Protein AF-A0A0D2M7Z6-F1 (afdb_monomer)

Sequence (216 aa):
MLEPESWMAAKGEGVLEIKCPYKASPGKLGRLKLNEYYMHQVQTLMQIHDREWCNLFYWSEEQGSCMAHIKRDRGYWALLHQVMADFWWRHVVPARLALIYGGASEEEVRRRYCPDNIHPYAAQVRALSRRMLEDAPKRYFSPEQTRGEEAWAGIEQRKRDALAALQGNAGNAAGAGSAAGVDAGAPGVPEVEVSEDVLDLADQLAGVAVAELPPQ

Solvent-accessible surface area (backbone atoms only — not comparable to full-atom values): 13279 Å² total; per-residue (Å²): 136,79,64,93,74,51,68,88,57,53,94,74,76,62,46,81,47,82,44,55,63,54,87,77,48,79,85,72,84,63,78,81,71,90,63,42,81,52,39,62,60,53,48,48,50,25,61,75,70,73,25,64,29,30,38,45,34,38,44,38,80,88,51,9,33,37,36,35,46,39,68,60,50,68,68,60,45,53,53,52,49,50,54,51,47,50,48,39,65,63,21,51,52,52,34,51,47,33,55,77,73,57,76,48,52,71,70,58,40,46,74,73,25,59,75,72,98,67,58,91,59,49,65,57,53,52,50,51,25,40,50,54,56,68,73,29,58,70,52,76,39,49,29,63,69,71,64,36,68,68,51,50,51,54,52,54,49,51,52,51,53,53,53,49,50,53,51,52,52,51,55,55,58,72,71,68,79,81,91,81,92,79,92,78,90,77,85,81,77,81,84,77,82,78,69,82,69,80,70,54,67,70,61,67,70,76,67,79,76,91,74,88,78,82,91,131

Organism: NCBI:txid145388

Nearest PDB structures (foldseek):
  8i9t-assembly1_Cg  TM=5.091E-01  e=5.185E-01  Thermochaetoides thermophila DSM 1495
  7ozs-assembly1_C  TM=5.799E-01  e=1.651E+00  Thermochaetoides thermophila DSM 1495
  8i9r-ass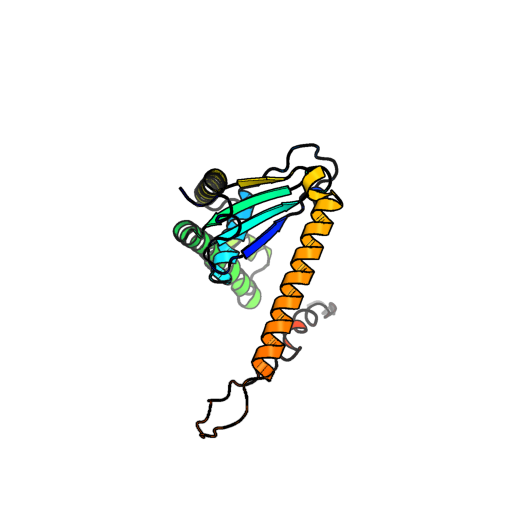embly1_Cy  TM=5.090E-01  e=8.677E-01  Thermochaetoides thermophila DSM 1495
  8v84-assembly1_A  TM=5.110E-01  e=1.052E+00  Saccharomyces cerevisiae BY4741
  8pvk-assembly1_Cf  TM=5.103E-01  e=4.932E+00  Thermochaetoides thermophila DSM 1495

Mean predicted aligned error: 14.96 Å

Foldseek 3Di:
DDPPVCQVDPPDDEAEAEAECCVVPPPPPDADDDDLVCVLVRLVVCVVVVHQWYWHKYADLQRGIKIWIFGHDVVLVVLSVVVVCCLCVQAPPVLVCCVPPVVDDPVVSCVRRPDDPDDPCNVVNSVVSVVRRVPTDMDGDGSCCRPPPVNVVVVVVVVVVVVVVVVVVVVVVVVPDDDDDDDDDDDDDDPDDPPPPPPCVVVVVVDDDDDDDDDD

Structure (mmCIF, N/CA/C/O backbone):
data_AF-A0A0D2M7Z6-F1
#
_entry.id   AF-A0A0D2M7Z6-F1
#
loop_
_atom_site.group_PDB
_atom_site.id
_atom_site.type_symbol
_atom_site.label_atom_id
_atom_site.label_alt_id
_atom_site.label_comp_id
_atom_site.label_asym_id
_atom_site.label_entity_id
_atom_site.label_seq_id
_atom_site.pdbx_PDB_ins_code
_atom_site.Cartn_x
_atom_site.Cartn_y
_atom_site.Cartn_z
_atom_site.occupancy
_atom_site.B_iso_or_equiv
_atom_site.auth_seq_id
_atom_site.auth_comp_id
_atom_site.auth_asym_id
_atom_site.auth_atom_id
_atom_site.pdbx_PDB_model_num
ATOM 1 N N . MET A 1 1 ? -23.407 -9.423 15.917 1.00 32.44 1 MET A N 1
ATOM 2 C CA . MET A 1 1 ? -22.741 -8.345 16.677 1.00 32.44 1 MET A CA 1
ATOM 3 C C . MET A 1 1 ? -21.356 -8.848 17.029 1.00 32.44 1 MET A C 1
ATOM 5 O O . MET A 1 1 ? -21.270 -9.925 17.596 1.00 32.44 1 MET A O 1
ATOM 9 N N . LEU A 1 2 ? -20.301 -8.166 16.581 1.00 38.16 2 LEU A N 1
ATOM 10 C CA . LEU A 1 2 ? -18.926 -8.463 16.995 1.00 38.16 2 LEU A CA 1
ATOM 11 C C . LEU A 1 2 ? -18.639 -7.639 18.253 1.00 38.16 2 LEU A C 1
ATOM 13 O O . LEU A 1 2 ? -19.014 -6.468 18.296 1.00 38.16 2 LEU A O 1
ATOM 17 N N . GLU A 1 3 ? -18.021 -8.260 19.255 1.00 47.16 3 GLU A N 1
ATOM 18 C CA . GLU A 1 3 ? -17.676 -7.616 20.525 1.00 47.16 3 GLU A CA 1
ATOM 19 C C . GLU A 1 3 ? -16.841 -6.334 20.299 1.00 47.16 3 GLU A C 1
ATOM 21 O O . GLU A 1 3 ? -15.916 -6.355 19.476 1.00 47.16 3 GLU A O 1
ATOM 26 N N . PRO A 1 4 ? -17.117 -5.222 21.013 1.00 51.25 4 PRO A N 1
ATOM 27 C CA . PRO A 1 4 ? -16.497 -3.910 20.776 1.00 51.25 4 PRO A CA 1
ATOM 28 C C . PRO A 1 4 ? -14.964 -3.872 20.869 1.00 51.25 4 PRO A C 1
ATOM 30 O O . PRO A 1 4 ? -14.340 -2.947 20.345 1.00 51.25 4 PRO A O 1
ATOM 33 N N . GLU A 1 5 ? -14.348 -4.867 21.507 1.00 48.66 5 GLU A N 1
ATOM 34 C CA . GLU A 1 5 ? -12.898 -4.953 21.720 1.00 48.66 5 GLU A CA 1
ATOM 35 C C . GLU A 1 5 ? -12.178 -5.871 20.714 1.00 48.66 5 GLU A C 1
ATOM 37 O O . GLU A 1 5 ? -10.958 -5.811 20.573 1.00 48.66 5 GLU A O 1
ATOM 42 N N . SER A 1 6 ? -12.923 -6.663 19.935 1.00 53.56 6 SER A N 1
ATOM 43 C CA . SER A 1 6 ? -12.390 -7.704 19.039 1.00 53.56 6 SER A CA 1
ATOM 44 C C . SER A 1 6 ? -11.743 -7.183 17.744 1.00 53.56 6 SER A C 1
ATOM 46 O O . SER A 1 6 ? -11.155 -7.974 17.005 1.00 53.56 6 SER A O 1
ATOM 48 N N . TRP A 1 7 ? -11.876 -5.900 17.403 1.00 57.78 7 TRP A N 1
ATOM 49 C CA . TRP A 1 7 ? -11.485 -5.397 16.076 1.00 57.78 7 TRP A CA 1
ATOM 50 C C . TRP A 1 7 ? -10.114 -4.702 16.042 1.00 57.78 7 TRP A C 1
ATOM 52 O O . TRP A 1 7 ? -9.581 -4.495 14.955 1.00 57.78 7 TRP A O 1
ATOM 62 N N . MET A 1 8 ? -9.518 -4.364 17.197 1.00 59.16 8 MET A N 1
ATOM 63 C CA . MET A 1 8 ? -8.175 -3.752 17.244 1.00 59.16 8 MET A CA 1
ATOM 64 C C . MET A 1 8 ? -7.056 -4.770 16.991 1.00 59.16 8 MET A C 1
ATOM 66 O O . MET A 1 8 ? -5.966 -4.395 16.574 1.00 59.16 8 MET A O 1
ATOM 70 N 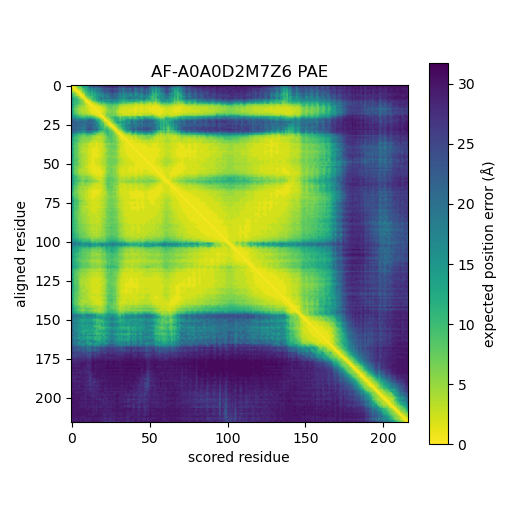N . ALA A 1 9 ? -7.339 -6.053 17.179 1.00 61.38 9 ALA A N 1
ATOM 71 C CA . ALA A 1 9 ? -6.528 -7.164 16.720 1.00 61.38 9 ALA A CA 1
ATOM 72 C C . ALA A 1 9 ? -7.506 -8.291 16.396 1.00 61.38 9 ALA A C 1
ATOM 74 O O . ALA A 1 9 ? -8.032 -8.944 17.298 1.00 61.38 9 ALA A O 1
ATOM 75 N N . ALA A 1 10 ? -7.812 -8.479 15.110 1.00 63.91 10 ALA A N 1
ATOM 76 C CA . ALA A 1 10 ? -8.493 -9.700 14.704 1.00 63.91 10 ALA A CA 1
ATOM 77 C C . ALA A 1 10 ? -7.668 -10.898 15.206 1.00 63.91 10 ALA A C 1
ATOM 79 O O . ALA A 1 10 ? -6.449 -10.803 15.339 1.00 63.91 10 ALA A O 1
ATOM 80 N N . LYS A 1 11 ? -8.327 -12.017 15.519 1.00 71.94 11 LYS A N 1
ATOM 81 C CA . LYS A 1 11 ? -7.647 -13.202 16.056 1.00 71.94 11 LYS A CA 1
ATOM 82 C C . LYS A 1 11 ? -6.451 -13.582 15.165 1.00 71.94 11 LYS A C 1
ATOM 84 O O . LYS A 1 11 ? -6.623 -13.748 13.960 1.00 71.94 11 LYS A O 1
ATOM 89 N N . GLY A 1 12 ? -5.278 -13.753 15.773 1.00 79.38 12 GLY A N 1
ATOM 90 C CA . GLY A 1 12 ? -4.031 -14.094 15.082 1.00 79.38 12 GLY A CA 1
ATOM 91 C C . GLY A 1 12 ? -3.048 -12.926 14.984 1.00 79.38 12 GLY A C 1
ATOM 92 O O . GLY A 1 12 ? -3.278 -11.848 15.525 1.00 79.38 12 GLY A O 1
ATOM 93 N N . GLU A 1 13 ? -1.928 -13.167 14.309 1.00 88.94 13 GLU A N 1
ATOM 94 C CA . GLU A 1 13 ? -0.889 -12.163 14.078 1.00 88.94 13 GLU A CA 1
ATOM 95 C C . GLU A 1 13 ? -1.265 -11.252 12.901 1.00 88.94 13 GLU A C 1
ATOM 97 O O . GLU A 1 13 ? -1.833 -11.700 11.901 1.00 88.94 13 GLU A O 1
ATOM 102 N N . GLY A 1 14 ? -0.924 -9.970 13.007 1.00 92.19 14 GLY A N 1
ATOM 103 C CA . GLY A 1 14 ? -1.134 -8.974 11.959 1.00 92.19 14 GLY A CA 1
ATOM 104 C C . GLY A 1 14 ? 0.059 -8.041 11.820 1.00 92.19 14 GLY A C 1
ATOM 105 O O . GLY A 1 14 ? 1.059 -8.181 12.523 1.00 92.19 14 GLY A O 1
ATOM 106 N N . VAL A 1 15 ? -0.050 -7.080 10.906 1.00 95.44 15 VAL A N 1
ATOM 107 C CA . VAL A 1 15 ? 0.960 -6.028 10.712 1.00 95.44 15 VAL A CA 1
ATOM 108 C C . VAL A 1 15 ? 0.507 -4.735 11.390 1.00 95.44 15 VAL A C 1
ATOM 110 O O . VAL A 1 15 ? -0.676 -4.395 11.378 1.00 95.44 15 VAL A O 1
ATOM 113 N N . LEU A 1 16 ? 1.442 -3.986 11.969 1.00 94.94 16 LEU A N 1
ATOM 114 C CA . LEU A 1 16 ? 1.213 -2.618 12.427 1.00 94.94 16 LEU A CA 1
ATOM 115 C C . LEU A 1 16 ? 2.071 -1.668 11.590 1.00 94.94 16 LEU A C 1
ATOM 117 O O . LEU A 1 16 ? 3.294 -1.719 11.659 1.00 94.94 16 LEU A O 1
ATOM 121 N N . GLU A 1 17 ? 1.427 -0.788 10.827 1.00 95.50 17 GLU A N 1
ATOM 122 C CA . GLU A 1 17 ? 2.091 0.242 10.025 1.00 95.50 17 GLU A CA 1
ATOM 123 C C . GLU A 1 17 ? 1.838 1.614 10.655 1.00 95.50 17 GLU A C 1
ATOM 125 O O . GLU A 1 17 ? 0.701 2.089 10.678 1.00 95.50 17 GLU A O 1
ATOM 130 N N . ILE A 1 18 ? 2.891 2.264 11.157 1.00 92.75 18 ILE A N 1
ATOM 131 C CA . ILE A 1 18 ? 2.788 3.542 11.874 1.00 92.75 18 ILE A CA 1
ATOM 132 C C . ILE A 1 18 ? 3.225 4.699 10.975 1.00 92.75 18 ILE A C 1
ATOM 134 O O . ILE A 1 18 ? 4.340 4.721 10.459 1.00 92.75 18 ILE A O 1
ATOM 138 N N . LYS A 1 19 ? 2.377 5.722 10.858 1.00 89.94 19 LYS A N 1
ATOM 139 C CA . LYS A 1 19 ? 2.673 6.990 10.187 1.00 89.94 19 LYS A CA 1
ATOM 140 C C . LYS A 1 19 ? 2.639 8.151 11.178 1.00 89.94 19 LYS A C 1
ATOM 142 O O . LYS A 1 19 ? 1.700 8.307 11.951 1.00 89.94 19 LYS A O 1
ATOM 147 N N . CYS A 1 20 ? 3.649 9.015 11.106 1.00 85.56 20 CYS A N 1
ATOM 148 C CA . CYS A 1 20 ? 3.709 10.269 11.858 1.00 85.56 20 CYS A CA 1
ATOM 149 C C . CYS A 1 20 ? 3.783 11.443 10.866 1.00 85.56 20 CYS A C 1
ATOM 151 O O . CYS A 1 20 ? 4.879 11.871 10.496 1.00 85.56 20 CYS A O 1
ATOM 153 N N . PRO A 1 21 ? 2.636 11.938 10.362 1.00 69.50 21 PRO A N 1
ATOM 154 C CA . PRO A 1 21 ? 2.617 12.910 9.268 1.00 69.50 21 PRO A CA 1
ATOM 155 C C . PRO A 1 21 ? 3.198 14.278 9.651 1.00 69.50 21 PRO A C 1
ATOM 157 O O . PRO A 1 21 ? 3.623 15.016 8.766 1.00 69.50 21 PRO A O 1
ATOM 160 N N . TYR A 1 22 ? 3.280 14.613 10.944 1.00 62.28 22 TYR A N 1
ATOM 161 C CA . TYR A 1 22 ? 3.828 15.897 11.394 1.00 62.28 22 TYR A CA 1
ATOM 162 C C . TYR A 1 22 ? 5.319 16.061 11.057 1.00 62.28 22 TYR A C 1
ATOM 164 O O . TYR A 1 22 ? 5.737 17.148 10.666 1.00 62.28 22 TYR A O 1
ATOM 172 N N . LYS A 1 23 ? 6.105 14.970 11.070 1.00 56.28 23 LYS A N 1
ATOM 173 C CA . LYS A 1 23 ? 7.505 14.994 10.599 1.00 56.28 23 LYS A CA 1
ATOM 174 C C . LYS A 1 23 ? 7.632 15.362 9.112 1.00 56.28 23 LYS A C 1
ATOM 176 O O . LYS A 1 23 ? 8.696 15.796 8.692 1.00 56.28 23 LYS A O 1
ATOM 181 N N . ALA A 1 24 ? 6.568 15.195 8.323 1.00 47.12 24 ALA A N 1
ATOM 182 C CA . ALA A 1 24 ? 6.566 15.445 6.882 1.00 47.12 24 ALA A CA 1
ATOM 183 C C . ALA A 1 24 ? 5.927 16.791 6.476 1.00 47.12 24 ALA A C 1
ATOM 185 O O . ALA A 1 24 ? 6.016 17.171 5.310 1.00 47.12 24 ALA A O 1
ATOM 186 N N . SER A 1 25 ? 5.246 17.513 7.378 1.00 50.97 25 SER A N 1
ATOM 187 C CA . SER A 1 25 ? 4.631 18.825 7.090 1.00 50.97 25 SER A CA 1
ATOM 188 C C . SER A 1 25 ? 4.304 19.597 8.382 1.00 50.97 25 SER A C 1
ATOM 190 O O . SER A 1 25 ? 3.156 19.551 8.840 1.00 50.97 25 SER A O 1
ATOM 192 N N . PRO A 1 26 ? 5.276 20.323 8.965 1.00 51.84 26 PRO A N 1
ATOM 193 C CA . PRO A 1 26 ? 5.034 21.188 10.120 1.00 51.84 26 PRO A CA 1
ATOM 194 C C . PRO A 1 26 ? 3.945 22.232 9.814 1.00 51.84 26 PRO A C 1
ATOM 196 O O . PRO A 1 26 ? 3.921 22.802 8.723 1.00 51.84 26 PRO A O 1
ATOM 199 N N . GLY A 1 27 ? 3.032 22.487 10.757 1.00 53.34 27 GLY A N 1
ATOM 200 C CA . GLY A 1 27 ? 2.051 23.582 10.661 1.00 53.34 27 GLY A CA 1
ATOM 201 C C . GLY A 1 27 ? 0.729 23.288 9.931 1.00 53.34 27 GLY A C 1
ATOM 202 O O . GLY A 1 27 ? -0.119 24.176 9.838 1.00 53.34 27 GLY A O 1
ATOM 203 N N . LYS A 1 28 ? 0.484 22.060 9.445 1.00 55.72 28 LYS A N 1
ATOM 204 C CA . LYS A 1 28 ? -0.858 21.673 8.964 1.00 55.72 28 LYS A CA 1
ATOM 205 C C . LYS A 1 28 ? -1.800 21.406 10.142 1.00 55.72 28 LYS A C 1
ATOM 207 O O . LYS A 1 28 ? -1.925 20.275 10.603 1.00 55.72 28 LYS A O 1
ATOM 212 N N . LEU A 1 29 ? -2.487 22.455 10.591 1.00 52.25 29 LEU A N 1
ATOM 213 C CA . LEU A 1 29 ? -3.623 22.386 11.514 1.00 52.25 29 LEU A CA 1
ATOM 214 C C . LEU A 1 29 ? -4.813 21.680 10.834 1.00 52.25 29 LEU A C 1
ATOM 216 O O . LEU A 1 29 ? -5.330 22.150 9.822 1.00 52.25 29 LEU A O 1
ATOM 220 N N . GLY A 1 30 ? -5.246 20.538 11.368 1.00 57.34 30 GLY A N 1
ATOM 221 C CA . GLY A 1 30 ? -6.414 19.791 10.887 1.00 57.34 30 GLY A CA 1
ATOM 222 C C . GLY A 1 30 ? -6.533 18.422 11.559 1.00 57.34 30 GLY A C 1
ATOM 223 O O . GLY A 1 30 ? -5.597 17.957 12.185 1.00 57.34 30 GLY A O 1
ATOM 224 N N . ARG A 1 31 ? -7.678 17.741 11.467 1.00 62.66 31 ARG A N 1
ATOM 225 C CA . ARG A 1 31 ? -7.797 16.371 12.002 1.00 62.66 31 ARG A CA 1
ATOM 226 C C . ARG A 1 31 ? -6.897 15.418 11.203 1.00 62.66 31 ARG A C 1
ATOM 228 O O . ARG A 1 31 ? -6.935 15.463 9.972 1.00 62.66 31 ARG A O 1
ATOM 235 N N . LEU A 1 32 ? -6.170 14.519 11.878 1.00 75.44 32 LEU A N 1
ATOM 236 C CA . LEU A 1 32 ? -5.420 13.437 11.226 1.00 75.44 32 LEU A CA 1
ATOM 237 C C . LEU A 1 32 ? -6.313 12.700 10.221 1.00 75.44 32 LEU A C 1
ATOM 239 O O . LEU A 1 32 ? -7.317 12.078 10.588 1.00 75.44 32 LEU A O 1
ATOM 243 N N . LYS A 1 33 ? -5.942 12.777 8.942 1.00 81.88 33 LYS A N 1
ATOM 244 C CA . LYS A 1 33 ? -6.667 12.139 7.847 1.00 81.88 33 LYS A CA 1
ATOM 245 C C . LYS A 1 33 ? -5.844 10.979 7.306 1.00 81.88 33 LYS A C 1
ATOM 247 O O . LYS A 1 33 ? -4.763 11.182 6.760 1.00 81.88 33 LYS A O 1
ATOM 252 N N . LEU A 1 34 ? -6.393 9.774 7.441 1.00 86.19 34 LEU A N 1
ATOM 253 C CA . LEU A 1 34 ? -5.873 8.584 6.777 1.00 86.19 34 LEU A CA 1
ATOM 254 C C . LEU A 1 34 ? -5.887 8.802 5.260 1.00 86.19 34 LEU A C 1
ATOM 256 O O . LEU A 1 34 ? -6.857 9.337 4.721 1.00 86.19 34 LEU A O 1
ATOM 260 N N . ASN A 1 35 ? -4.816 8.390 4.591 1.00 90.25 35 ASN A N 1
ATOM 261 C CA . ASN A 1 35 ? -4.641 8.574 3.156 1.00 90.25 35 ASN A CA 1
ATOM 262 C C . ASN A 1 35 ? -4.618 7.219 2.440 1.00 90.25 35 ASN A C 1
ATOM 264 O O . ASN A 1 35 ? -3.832 6.337 2.800 1.00 90.25 35 ASN A O 1
ATOM 268 N N . GLU A 1 36 ? -5.447 7.072 1.404 1.00 92.25 36 GLU A N 1
ATOM 269 C CA . GLU A 1 36 ? -5.517 5.865 0.579 1.00 92.25 36 GLU A CA 1
ATOM 270 C C . GLU A 1 36 ? -4.210 5.578 -0.166 1.00 92.25 36 GLU A C 1
ATOM 272 O O . GLU A 1 36 ? -3.960 4.442 -0.570 1.00 92.25 36 GLU A O 1
ATOM 277 N N . TYR A 1 37 ? -3.347 6.588 -0.310 1.00 91.88 37 TYR A N 1
ATOM 278 C CA . TYR A 1 37 ? -2.028 6.461 -0.910 1.00 91.88 37 TYR A CA 1
ATOM 279 C C . TYR A 1 37 ? -1.240 5.302 -0.303 1.00 91.88 37 TYR A C 1
ATOM 281 O O . TYR A 1 37 ? -0.614 4.574 -1.051 1.00 91.88 37 TYR A O 1
ATOM 289 N N . TYR A 1 38 ? -1.323 5.045 1.004 1.00 95.19 38 TYR A N 1
ATOM 290 C CA . TYR A 1 38 ? -0.534 3.980 1.636 1.00 95.19 38 TYR A CA 1
ATOM 291 C C . TYR A 1 38 ? -1.078 2.565 1.417 1.00 95.19 38 TYR A C 1
ATOM 293 O O . TYR A 1 38 ? -0.463 1.608 1.882 1.00 95.19 38 TYR A O 1
ATOM 301 N N . MET A 1 39 ? -2.203 2.394 0.713 1.00 97.19 39 MET A N 1
ATOM 302 C CA . MET A 1 39 ? -2.836 1.078 0.613 1.00 97.19 39 MET A CA 1
ATOM 303 C C . MET A 1 39 ? -1.974 0.054 -0.127 1.00 97.19 39 MET A C 1
ATOM 305 O O . MET A 1 39 ? -1.965 -1.115 0.240 1.00 97.19 39 MET A O 1
ATOM 309 N N . HIS A 1 40 ? -1.193 0.488 -1.122 1.00 96.62 40 HIS A N 1
ATOM 310 C CA . HIS A 1 40 ? -0.233 -0.400 -1.776 1.00 96.62 40 HIS A CA 1
ATOM 311 C C . HIS A 1 40 ? 0.839 -0.884 -0.793 1.00 96.62 40 HIS A C 1
ATOM 313 O O . HIS A 1 40 ? 1.085 -2.080 -0.732 1.00 96.62 40 HIS A O 1
ATOM 319 N N . GLN A 1 41 ? 1.399 0.002 0.040 1.00 96.62 41 GLN A N 1
ATOM 320 C CA . GLN A 1 41 ? 2.368 -0.382 1.069 1.00 96.62 41 GLN A CA 1
ATOM 321 C C . GLN A 1 41 ? 1.751 -1.376 2.067 1.00 96.62 41 GLN A C 1
ATOM 323 O O . GLN A 1 41 ? 2.335 -2.420 2.337 1.00 96.62 41 GLN A O 1
ATOM 328 N N . VAL A 1 42 ? 0.549 -1.082 2.571 1.00 97.25 42 VAL A N 1
ATOM 329 C CA . VAL A 1 42 ? -0.161 -1.924 3.548 1.00 97.25 42 VAL A CA 1
ATOM 330 C C . VAL A 1 42 ? -0.456 -3.323 2.993 1.00 97.25 42 VAL A C 1
ATOM 332 O O . VAL A 1 42 ? -0.184 -4.322 3.658 1.00 97.25 42 VAL A O 1
ATOM 335 N N . GLN A 1 43 ? -0.979 -3.412 1.767 1.00 97.94 43 GLN A N 1
ATOM 336 C CA . GLN A 1 43 ? -1.286 -4.694 1.125 1.00 97.94 43 GLN A CA 1
ATOM 337 C C . GLN A 1 43 ? -0.019 -5.494 0.799 1.00 97.94 43 GLN A C 1
ATOM 339 O O . GLN A 1 43 ? 0.009 -6.704 1.016 1.00 97.94 43 GLN A O 1
ATOM 344 N N . THR A 1 44 ? 1.052 -4.830 0.354 1.00 97.75 44 THR A N 1
ATOM 345 C CA . THR A 1 44 ? 2.345 -5.482 0.106 1.00 97.75 44 THR A CA 1
ATOM 346 C C . THR A 1 44 ? 2.962 -6.035 1.390 1.00 97.75 44 THR A C 1
ATOM 348 O O . THR A 1 44 ? 3.441 -7.165 1.384 1.00 97.75 44 THR A O 1
ATOM 351 N N . LEU A 1 45 ? 2.913 -5.302 2.509 1.00 97.88 45 LEU A N 1
ATOM 352 C CA . LEU A 1 45 ? 3.416 -5.800 3.796 1.00 97.88 45 LEU A CA 1
ATOM 353 C C . LEU A 1 45 ? 2.676 -7.063 4.246 1.00 97.88 45 LEU A C 1
ATOM 355 O O . LEU A 1 45 ? 3.307 -8.040 4.643 1.00 97.88 45 LEU A O 1
ATOM 359 N N . MET A 1 46 ? 1.345 -7.073 4.134 1.00 97.44 46 MET A N 1
ATOM 360 C CA . MET A 1 46 ? 0.542 -8.264 4.428 1.00 97.44 46 MET A CA 1
ATOM 361 C C . MET A 1 46 ? 0.891 -9.445 3.524 1.00 97.44 46 MET A C 1
ATOM 363 O O . MET A 1 46 ? 0.896 -10.583 3.983 1.00 97.44 46 MET A O 1
ATOM 367 N N . GLN A 1 47 ? 1.213 -9.189 2.255 1.00 97.44 47 GLN A N 1
ATOM 368 C CA . GLN A 1 47 ? 1.658 -10.237 1.347 1.00 97.44 47 GLN A CA 1
ATOM 369 C C . GLN A 1 47 ? 3.030 -10.804 1.735 1.00 97.44 47 GLN A C 1
ATOM 371 O O . GLN A 1 47 ? 3.191 -12.021 1.725 1.00 97.44 47 GLN A O 1
ATOM 376 N N . ILE A 1 48 ? 4.004 -9.946 2.049 1.00 97.12 48 ILE A N 1
ATOM 377 C CA . ILE A 1 48 ? 5.378 -10.354 2.386 1.00 97.12 48 ILE A CA 1
ATOM 378 C C . ILE A 1 48 ? 5.412 -11.131 3.704 1.00 97.12 48 ILE A C 1
ATOM 380 O O . ILE A 1 48 ? 6.084 -12.152 3.799 1.00 97.12 48 ILE A O 1
ATOM 384 N N . HIS A 1 49 ? 4.673 -10.666 4.712 1.00 96.31 49 HIS A N 1
ATOM 385 C CA . HIS A 1 49 ? 4.644 -11.283 6.042 1.00 96.31 49 HIS A CA 1
ATOM 386 C C . HIS A 1 49 ? 3.580 -12.380 6.197 1.00 96.31 49 HIS A C 1
ATOM 388 O O . HIS A 1 49 ? 3.376 -12.868 7.307 1.00 96.31 49 HIS A O 1
ATOM 394 N N . ASP A 1 50 ? 2.878 -12.724 5.116 1.00 95.94 50 ASP A N 1
ATOM 395 C CA . ASP A 1 50 ? 1.740 -13.647 5.098 1.00 95.94 50 ASP A CA 1
ATOM 396 C C . ASP A 1 50 ? 0.747 -13.405 6.250 1.00 95.94 50 ASP A C 1
ATOM 398 O O . ASP A 1 50 ? 0.488 -14.254 7.106 1.00 95.94 50 ASP A O 1
ATOM 402 N N . ARG A 1 51 ? 0.227 -12.173 6.310 1.00 95.75 51 ARG A N 1
ATOM 403 C CA . ARG A 1 51 ? -0.737 -11.720 7.321 1.00 95.75 51 ARG A CA 1
ATOM 404 C C . ARG A 1 51 ? -2.070 -11.383 6.680 1.00 95.75 51 ARG A C 1
ATOM 406 O O . ARG A 1 51 ? -2.127 -10.810 5.598 1.00 95.75 51 ARG A O 1
ATOM 413 N N . GLU A 1 52 ? -3.158 -11.678 7.382 1.00 94.94 52 GLU A N 1
ATOM 414 C CA . GLU A 1 52 ? -4.514 -11.437 6.869 1.00 94.94 52 GLU A CA 1
ATOM 415 C C . GLU A 1 52 ? -5.047 -10.034 7.168 1.00 94.94 52 GLU A C 1
ATOM 417 O O . GLU A 1 52 ? -6.082 -9.632 6.626 1.00 94.94 52 GLU A O 1
ATOM 422 N N . TRP A 1 53 ? -4.355 -9.277 8.017 1.00 95.12 53 TRP A N 1
ATOM 423 C CA . TRP A 1 53 ? -4.749 -7.923 8.370 1.00 95.12 53 TRP A CA 1
ATOM 424 C C . TRP A 1 53 ? -3.559 -7.046 8.770 1.00 95.12 53 TRP A C 1
ATOM 426 O O . TRP A 1 53 ? -2.503 -7.520 9.201 1.00 95.12 53 TRP A O 1
ATOM 436 N N . CYS A 1 54 ? -3.759 -5.739 8.633 1.00 95.81 54 CYS A N 1
ATOM 437 C CA . CYS A 1 54 ? -2.825 -4.698 9.017 1.00 95.81 54 CYS A CA 1
ATOM 438 C C . CYS A 1 54 ? -3.577 -3.538 9.670 1.00 95.81 54 CYS A C 1
ATOM 440 O O . CYS A 1 54 ? -4.551 -3.027 9.118 1.00 95.81 54 CYS A O 1
ATOM 442 N N . ASN A 1 55 ? -3.088 -3.064 10.809 1.00 95.06 55 ASN A N 1
ATOM 443 C CA . ASN A 1 55 ? -3.529 -1.803 11.386 1.00 95.06 55 ASN A CA 1
ATOM 444 C C . ASN A 1 55 ? -2.675 -0.669 10.823 1.00 95.06 55 ASN A C 1
ATOM 446 O O . ASN A 1 55 ? -1.476 -0.595 11.085 1.00 95.06 55 ASN A O 1
ATOM 450 N N . LEU A 1 56 ? -3.298 0.224 10.057 1.00 95.06 56 LEU A N 1
ATOM 451 C CA . LEU A 1 56 ? -2.687 1.475 9.625 1.00 95.06 56 LEU A CA 1
ATOM 452 C C . LEU A 1 56 ? -2.934 2.529 10.705 1.00 95.06 56 LEU A C 1
ATOM 454 O O . LEU A 1 56 ? -4.064 2.987 10.876 1.00 95.06 56 LEU A O 1
ATOM 458 N N . PHE A 1 57 ? -1.889 2.898 11.438 1.00 92.81 57 PHE A N 1
ATOM 459 C CA . PHE A 1 57 ? -1.956 3.781 12.596 1.00 92.81 57 PHE A CA 1
ATOM 460 C C . PHE A 1 57 ? -1.274 5.115 12.312 1.00 92.81 57 PHE A C 1
ATOM 462 O O . PHE A 1 57 ? -0.145 5.165 11.839 1.00 92.81 57 PHE A O 1
ATOM 469 N N . TYR A 1 58 ? -1.965 6.213 12.584 1.00 91.00 58 TYR A N 1
ATOM 470 C CA . TYR A 1 58 ? -1.466 7.571 12.427 1.00 91.00 58 TYR A CA 1
ATOM 471 C C . TYR A 1 58 ? -1.384 8.211 13.797 1.00 91.00 58 TYR A C 1
ATOM 473 O O . TYR A 1 58 ? -2.355 8.173 14.550 1.00 91.00 58 TYR A O 1
ATOM 481 N N . TRP A 1 59 ? -0.261 8.853 14.087 1.00 86.75 59 TRP A N 1
ATOM 482 C CA . TRP A 1 59 ? -0.059 9.548 15.348 1.00 86.75 59 TRP A CA 1
ATOM 483 C C . TRP A 1 59 ? 0.490 10.952 15.129 1.00 86.75 59 TRP A C 1
ATOM 485 O O . TRP A 1 59 ? 1.363 11.185 14.290 1.00 86.75 59 TRP A O 1
ATOM 495 N N . SER A 1 60 ? -0.046 11.885 15.901 1.00 8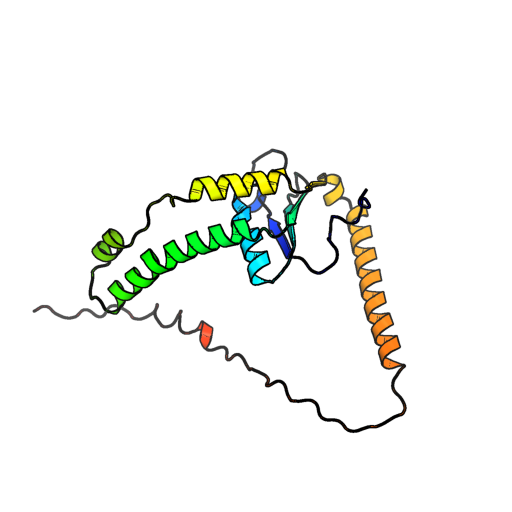2.12 60 SER A N 1
ATOM 496 C CA . SER A 1 60 ? 0.414 13.255 16.034 1.00 82.12 60 SER A CA 1
ATOM 497 C C . SER A 1 60 ? 0.229 13.660 17.484 1.00 82.12 60 SER A C 1
ATOM 499 O O . SER A 1 60 ? -0.784 13.361 18.108 1.00 82.12 60 SER A O 1
ATOM 501 N N . GLU A 1 61 ? 1.193 14.396 18.008 1.00 76.69 61 GLU A N 1
ATOM 502 C CA . GLU A 1 61 ? 1.089 14.924 19.356 1.00 76.69 61 GLU A CA 1
ATOM 503 C C . GLU A 1 61 ? -0.131 15.855 19.497 1.00 76.69 61 GLU A C 1
ATOM 505 O O . GLU A 1 61 ? -0.957 15.685 20.387 1.00 76.69 61 GLU A O 1
ATOM 510 N N . GLU A 1 62 ? -0.287 16.808 18.576 1.00 77.50 62 GLU A N 1
ATOM 511 C CA . GLU A 1 62 ? -1.308 17.863 18.647 1.00 77.50 62 GLU A CA 1
ATOM 512 C C . GLU A 1 62 ? -2.706 17.401 18.222 1.00 77.50 62 GLU A C 1
ATOM 514 O O . GLU A 1 62 ? -3.699 17.998 18.628 1.00 77.50 62 GLU A O 1
ATOM 519 N N . GLN A 1 63 ? -2.794 16.369 17.379 1.00 79.19 63 GLN A N 1
ATOM 520 C CA . GLN A 1 63 ? -4.047 15.942 16.736 1.00 79.19 63 GLN A CA 1
ATOM 521 C C . GLN A 1 63 ? -4.544 14.579 17.238 1.00 79.19 63 GLN A C 1
ATOM 523 O O . GLN A 1 63 ? -5.592 14.107 16.792 1.00 79.19 63 GLN A O 1
ATOM 528 N N . GLY A 1 64 ? -3.803 13.954 18.157 1.00 85.44 64 GLY A N 1
ATOM 529 C CA . GLY A 1 64 ? -4.104 12.642 18.707 1.00 85.44 64 GLY A CA 1
ATOM 530 C C . GLY A 1 64 ? -3.680 11.516 17.770 1.00 85.44 64 GLY A C 1
ATOM 531 O O . GLY A 1 64 ? -2.644 11.571 17.109 1.00 85.44 64 GLY A O 1
ATOM 532 N N . SER A 1 65 ? -4.474 10.454 17.695 1.00 88.50 65 SER A N 1
ATOM 533 C CA . SER A 1 65 ? -4.183 9.354 16.775 1.00 88.50 65 SER A CA 1
ATOM 534 C C . SER A 1 65 ? -5.423 8.840 16.072 1.00 88.50 65 SER A C 1
ATOM 536 O O . SER A 1 65 ? -6.554 9.031 16.516 1.00 88.50 65 SER A O 1
ATOM 538 N N . CYS A 1 66 ? -5.228 8.192 14.934 1.00 90.31 66 CYS A N 1
ATOM 539 C CA . CYS A 1 66 ? -6.293 7.464 14.271 1.00 90.31 66 CYS A CA 1
ATOM 540 C C . CYS A 1 66 ? -5.773 6.160 13.688 1.00 90.31 66 CYS A C 1
ATOM 542 O O . CYS A 1 66 ? -4.594 6.017 13.386 1.00 90.31 66 CYS A O 1
ATOM 544 N N . MET A 1 67 ? -6.657 5.184 13.567 1.00 91.75 67 MET A N 1
ATOM 545 C CA . MET A 1 67 ? -6.314 3.845 13.118 1.00 91.75 67 MET A CA 1
ATOM 546 C C . MET A 1 67 ? -7.366 3.352 12.140 1.00 91.75 67 MET A C 1
ATOM 548 O O . MET A 1 67 ? -8.555 3.579 12.372 1.00 91.75 67 MET A O 1
ATOM 552 N N . ALA A 1 68 ? -6.937 2.649 11.097 1.00 93.69 68 ALA A N 1
ATOM 553 C CA . ALA A 1 68 ? -7.801 1.828 10.260 1.00 93.69 68 ALA A CA 1
ATOM 554 C C . ALA A 1 68 ? -7.344 0.370 10.293 1.00 93.69 68 ALA A C 1
ATOM 556 O O . ALA A 1 68 ? -6.162 0.087 10.097 1.00 93.69 68 ALA A O 1
ATOM 557 N N . HIS A 1 69 ? -8.290 -0.543 10.503 1.00 94.38 69 HIS A N 1
ATOM 558 C CA . HIS A 1 69 ? -8.051 -1.979 10.413 1.00 94.38 69 HIS A CA 1
ATOM 559 C C . HIS A 1 69 ? -8.289 -2.446 8.975 1.00 94.38 69 HIS A C 1
ATOM 561 O O . HIS A 1 69 ? -9.427 -2.518 8.508 1.00 94.38 69 HIS A O 1
ATOM 567 N N . ILE A 1 70 ? -7.208 -2.732 8.259 1.00 95.38 70 ILE A N 1
ATOM 568 C CA . ILE A 1 70 ? -7.225 -3.110 6.849 1.00 95.38 70 ILE A CA 1
ATOM 569 C C . ILE A 1 70 ? -7.103 -4.626 6.738 1.00 95.38 70 ILE A C 1
ATOM 571 O O . ILE A 1 70 ? -6.197 -5.223 7.313 1.00 95.38 70 ILE A O 1
ATOM 575 N N . LYS A 1 71 ? -7.993 -5.253 5.969 1.00 95.31 71 LYS A N 1
ATOM 576 C CA . LYS A 1 71 ? -7.897 -6.680 5.641 1.00 95.31 71 LYS A CA 1
ATOM 577 C C . LYS A 1 71 ? -7.093 -6.887 4.364 1.00 95.31 71 LYS A C 1
ATOM 579 O O . LYS A 1 71 ? -7.102 -6.034 3.475 1.00 95.31 71 LYS A O 1
ATOM 584 N N . ARG A 1 72 ? -6.442 -8.041 4.255 1.00 96.44 72 ARG A N 1
ATOM 585 C CA . ARG A 1 72 ? -5.775 -8.472 3.027 1.00 96.44 72 ARG A CA 1
ATOM 586 C C . ARG A 1 72 ? -6.786 -8.599 1.893 1.00 96.44 72 ARG A C 1
ATOM 588 O O . ARG A 1 72 ? -7.793 -9.294 2.018 1.00 96.44 72 ARG A O 1
ATOM 595 N N . ASP A 1 73 ? -6.478 -7.969 0.770 1.00 97.69 73 ASP A N 1
ATOM 596 C CA . ASP A 1 73 ? -7.246 -8.068 -0.462 1.00 97.69 73 ASP A CA 1
ATOM 597 C C . ASP A 1 73 ? -6.377 -8.713 -1.543 1.00 97.69 73 ASP A C 1
ATOM 599 O O . ASP A 1 73 ? -5.439 -8.124 -2.084 1.00 97.69 73 ASP A O 1
ATOM 603 N N . ARG A 1 74 ? -6.700 -9.969 -1.853 1.00 97.69 74 ARG A N 1
ATOM 604 C CA . ARG A 1 74 ? -5.962 -10.777 -2.829 1.00 97.69 74 ARG A CA 1
ATOM 605 C C . ARG A 1 74 ? -6.173 -10.291 -4.264 1.00 97.69 74 ARG A C 1
ATOM 607 O O . ARG A 1 74 ? -5.273 -10.451 -5.083 1.00 97.69 74 ARG A O 1
ATOM 614 N N . GLY A 1 75 ? -7.323 -9.686 -4.567 1.00 97.62 75 GLY A N 1
ATOM 615 C CA . GLY A 1 75 ? -7.602 -9.112 -5.884 1.00 97.62 75 GLY A CA 1
ATOM 616 C C . GLY A 1 75 ? -6.818 -7.821 -6.108 1.00 97.62 75 GLY A C 1
ATOM 617 O O . GLY A 1 75 ? -6.204 -7.638 -7.158 1.00 97.62 75 GLY A O 1
ATOM 618 N N . TYR A 1 76 ? -6.763 -6.965 -5.087 1.00 97.88 76 TYR A N 1
ATOM 619 C CA . TYR A 1 76 ? -5.899 -5.790 -5.076 1.00 97.88 76 TYR A CA 1
ATOM 620 C C . TYR A 1 76 ? -4.427 -6.188 -5.216 1.00 97.88 76 TYR A C 1
ATOM 622 O O . TYR A 1 76 ? -3.715 -5.600 -6.029 1.00 97.88 76 TYR A O 1
ATOM 630 N N . TRP A 1 77 ? -3.974 -7.203 -4.468 1.00 97.62 77 TRP A N 1
ATOM 631 C CA . TRP A 1 77 ? -2.609 -7.712 -4.593 1.00 97.62 77 TRP A CA 1
ATOM 632 C C . TRP A 1 77 ? -2.314 -8.229 -6.003 1.00 97.62 77 TRP A C 1
ATOM 634 O O . TRP A 1 77 ? -1.286 -7.868 -6.562 1.00 97.62 77 TRP A O 1
ATOM 644 N N . ALA A 1 78 ? -3.208 -9.015 -6.608 1.00 97.69 78 ALA A N 1
ATOM 645 C CA . ALA A 1 78 ? -3.015 -9.511 -7.970 1.00 97.69 78 ALA A CA 1
ATOM 646 C C . ALA A 1 78 ? -2.839 -8.362 -8.981 1.00 97.69 78 ALA A C 1
ATOM 648 O O . ALA A 1 78 ? -1.922 -8.398 -9.802 1.00 97.69 78 ALA A O 1
ATOM 649 N N . LEU A 1 79 ? -3.659 -7.309 -8.868 1.00 98.06 79 LEU A N 1
ATOM 650 C CA . LEU A 1 79 ? -3.530 -6.105 -9.690 1.00 98.06 79 LEU A CA 1
ATOM 651 C C . LEU A 1 79 ? -2.200 -5.378 -9.436 1.00 98.06 79 LEU A C 1
ATOM 653 O O . LEU A 1 79 ? -1.509 -5.007 -10.382 1.00 98.06 79 LEU A O 1
ATOM 657 N N . LEU A 1 80 ? -1.823 -5.179 -8.169 1.00 97.12 80 LEU A N 1
ATOM 658 C CA . LEU A 1 80 ? -0.577 -4.502 -7.807 1.00 97.12 80 LEU A CA 1
ATOM 659 C C . LEU A 1 80 ? 0.651 -5.290 -8.281 1.00 97.12 80 LEU A C 1
ATOM 661 O O . LEU A 1 80 ? 1.587 -4.704 -8.819 1.00 97.12 80 LEU A O 1
ATOM 665 N N . HIS A 1 81 ? 0.628 -6.612 -8.128 1.00 96.88 81 HIS A N 1
ATOM 666 C CA . HIS A 1 81 ? 1.669 -7.508 -8.609 1.00 96.88 81 HIS A CA 1
ATOM 667 C C . HIS A 1 81 ? 1.833 -7.410 -10.127 1.00 96.88 81 HIS A C 1
ATOM 669 O O . HIS A 1 81 ? 2.961 -7.310 -10.600 1.00 96.88 81 HIS A O 1
ATOM 675 N N . GLN A 1 82 ? 0.733 -7.357 -10.888 1.00 97.12 82 GLN A N 1
ATOM 676 C CA . GLN A 1 82 ? 0.790 -7.139 -12.335 1.00 97.12 82 GLN A CA 1
ATOM 677 C C . GLN A 1 82 ? 1.461 -5.801 -12.681 1.00 97.12 82 GLN A C 1
ATOM 679 O O . GLN A 1 82 ? 2.373 -5.778 -13.499 1.00 97.12 82 GLN A O 1
ATOM 684 N N . VAL A 1 83 ? 1.077 -4.705 -12.016 1.00 96.88 83 VAL A N 1
ATOM 685 C CA . VAL A 1 83 ? 1.692 -3.378 -12.228 1.00 96.88 83 VAL A CA 1
ATOM 686 C C . VAL A 1 83 ? 3.197 -3.398 -11.936 1.00 96.88 83 VAL A C 1
ATOM 688 O O . VAL A 1 83 ? 3.990 -2.848 -12.700 1.00 96.88 83 VAL A O 1
ATOM 691 N N . MET A 1 84 ? 3.610 -4.035 -10.837 1.00 96.94 84 MET A N 1
ATOM 692 C CA . MET A 1 84 ? 5.027 -4.152 -10.482 1.00 96.94 84 MET A CA 1
ATOM 693 C C . MET A 1 84 ? 5.792 -5.046 -11.463 1.00 96.94 84 MET A C 1
ATOM 695 O O . MET A 1 84 ? 6.922 -4.721 -11.820 1.00 96.94 84 MET A O 1
ATOM 699 N N . ALA A 1 85 ? 5.183 -6.139 -11.924 1.00 97.25 85 ALA A N 1
ATOM 700 C CA . ALA A 1 85 ? 5.770 -7.028 -12.920 1.00 97.25 85 ALA A CA 1
ATOM 701 C C . ALA A 1 85 ? 5.942 -6.324 -14.274 1.00 97.25 85 ALA A C 1
ATOM 703 O O . ALA A 1 85 ? 7.004 -6.449 -14.881 1.00 97.25 85 ALA A O 1
ATOM 704 N N . ASP A 1 86 ? 4.950 -5.542 -14.714 1.00 97.19 86 ASP A N 1
ATOM 705 C CA . ASP A 1 86 ? 5.035 -4.725 -15.927 1.00 97.19 86 ASP A CA 1
ATOM 706 C C . ASP A 1 86 ? 6.191 -3.723 -15.820 1.00 97.19 86 ASP A C 1
ATOM 708 O O . ASP A 1 86 ? 7.043 -3.670 -16.709 1.00 97.19 86 ASP A O 1
ATOM 712 N N . PHE A 1 87 ? 6.285 -2.989 -14.705 1.00 97.00 87 PHE A N 1
ATOM 713 C CA . PHE A 1 87 ? 7.408 -2.085 -14.445 1.00 97.00 87 PHE A CA 1
ATOM 714 C C . PHE A 1 87 ? 8.759 -2.820 -14.491 1.00 97.00 87 PHE A C 1
ATOM 716 O O . PHE A 1 87 ? 9.681 -2.415 -15.201 1.00 97.00 87 PHE A O 1
ATOM 723 N N . TRP A 1 88 ? 8.875 -3.933 -13.772 1.00 97.94 88 TRP A N 1
ATOM 724 C CA . TRP A 1 88 ? 10.127 -4.671 -13.648 1.00 97.94 88 TRP A CA 1
ATOM 725 C C . TRP A 1 88 ? 10.599 -5.264 -14.980 1.00 97.94 88 TRP A C 1
ATOM 727 O O . TRP A 1 88 ? 11.721 -5.001 -15.420 1.00 97.94 88 TRP A O 1
ATOM 737 N N . TRP A 1 89 ? 9.740 -6.034 -15.650 1.00 98.06 89 TRP A N 1
ATOM 738 C CA . TRP A 1 89 ? 10.120 -6.806 -16.833 1.00 98.06 89 TRP A CA 1
ATOM 739 C C . TRP A 1 89 ? 10.146 -5.990 -18.122 1.00 98.06 89 TRP A C 1
ATOM 741 O O . TRP A 1 89 ? 10.878 -6.351 -19.040 1.00 98.06 89 TRP A O 1
ATOM 751 N N . ARG A 1 90 ? 9.384 -4.892 -18.214 1.00 97.25 90 ARG A N 1
ATOM 752 C CA . ARG A 1 90 ? 9.366 -4.046 -19.421 1.00 97.25 90 ARG A CA 1
ATOM 753 C C . ARG A 1 90 ? 10.347 -2.882 -19.347 1.00 97.25 90 ARG A C 1
ATOM 755 O O . ARG A 1 90 ? 10.800 -2.427 -20.394 1.00 97.25 90 ARG A O 1
ATOM 762 N N . HIS A 1 91 ? 10.674 -2.413 -18.143 1.00 97.31 91 HIS A N 1
ATOM 763 C CA . HIS A 1 91 ? 11.480 -1.206 -17.961 1.00 97.31 91 HIS A CA 1
ATOM 764 C C . HIS A 1 91 ? 12.812 -1.507 -17.276 1.00 97.31 91 HIS A C 1
ATOM 766 O O . HIS A 1 91 ? 13.861 -1.299 -17.880 1.00 97.31 91 HIS A O 1
ATOM 772 N N . VAL A 1 92 ? 12.797 -2.047 -16.054 1.00 97.44 92 VAL A N 1
ATOM 773 C CA . VAL A 1 92 ? 14.021 -2.176 -15.241 1.00 97.44 92 VAL A CA 1
ATOM 774 C C . VAL A 1 92 ? 14.999 -3.201 -15.813 1.00 97.44 92 VAL A C 1
ATOM 776 O O . VAL A 1 92 ? 16.160 -2.876 -16.066 1.00 97.44 92 VAL A O 1
ATOM 779 N N . VAL A 1 93 ? 14.544 -4.437 -16.031 1.00 97.56 93 VAL A N 1
ATOM 780 C CA . VAL A 1 93 ? 15.419 -5.522 -16.502 1.00 97.56 93 VAL A CA 1
ATOM 781 C C . VAL A 1 93 ? 16.000 -5.214 -17.888 1.00 97.56 93 VAL A C 1
ATOM 783 O O . VAL A 1 93 ? 17.223 -5.279 -18.028 1.00 97.56 93 VAL A O 1
ATOM 786 N N . PRO A 1 94 ? 15.205 -4.813 -18.901 1.00 97.31 94 PRO A N 1
ATOM 787 C CA . PRO A 1 94 ? 15.750 -4.494 -20.219 1.00 97.31 94 PRO A CA 1
ATOM 788 C C . PRO A 1 94 ? 16.700 -3.293 -20.209 1.00 97.31 94 PRO A C 1
ATOM 790 O O . PRO A 1 94 ? 17.727 -3.338 -20.886 1.00 97.31 94 PRO A O 1
ATOM 793 N N . ALA A 1 95 ? 16.407 -2.251 -19.419 1.00 97.06 95 ALA A N 1
ATOM 794 C CA . ALA A 1 95 ? 17.293 -1.096 -19.289 1.00 97.06 95 ALA A CA 1
ATOM 795 C C . ALA A 1 95 ? 18.653 -1.495 -18.712 1.00 97.06 95 ALA A C 1
ATOM 797 O O . ALA A 1 95 ? 19.692 -1.164 -19.282 1.00 97.06 95 ALA A O 1
ATOM 798 N N . ARG A 1 96 ? 18.648 -2.272 -17.621 1.00 96.25 96 ARG A N 1
ATOM 799 C CA . ARG A 1 96 ? 19.874 -2.784 -17.001 1.00 96.25 96 ARG A CA 1
ATOM 800 C C . ARG A 1 96 ? 20.694 -3.619 -17.984 1.00 96.25 96 ARG A C 1
ATOM 802 O O . ARG A 1 96 ? 21.903 -3.438 -18.072 1.00 96.25 96 ARG A O 1
ATOM 809 N N . LEU A 1 97 ? 20.052 -4.520 -18.727 1.00 96.94 97 LEU A N 1
ATOM 810 C CA . LEU A 1 97 ? 20.743 -5.362 -19.706 1.00 96.94 97 LEU A CA 1
ATOM 811 C C . LEU A 1 97 ? 21.337 -4.541 -20.860 1.00 96.94 97 LEU A C 1
ATOM 813 O O . LEU A 1 97 ? 22.447 -4.832 -21.296 1.00 96.94 97 LEU A O 1
ATOM 817 N N . ALA A 1 98 ? 20.639 -3.502 -21.324 1.00 95.81 98 ALA A N 1
ATOM 818 C CA . ALA A 1 98 ? 21.133 -2.621 -22.380 1.00 95.81 98 ALA A CA 1
ATOM 819 C C . ALA A 1 98 ? 22.363 -1.804 -21.945 1.00 95.81 98 ALA A C 1
ATOM 821 O O . ALA A 1 98 ? 23.285 -1.647 -22.742 1.00 95.81 98 ALA A O 1
ATOM 822 N N . LEU A 1 99 ? 22.402 -1.351 -20.687 1.00 94.62 99 LEU A N 1
ATOM 823 C CA . LEU A 1 99 ? 23.557 -0.644 -20.122 1.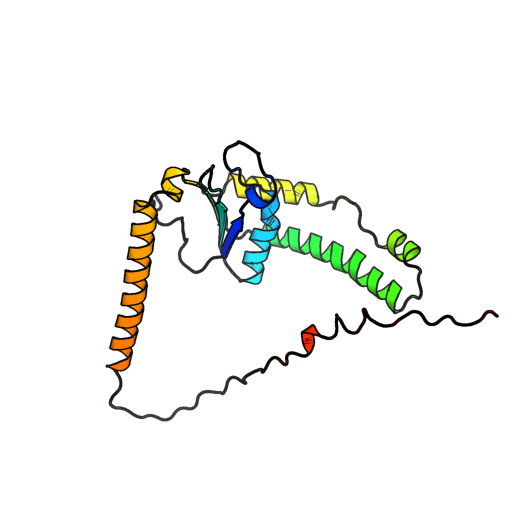00 94.62 99 LEU A CA 1
ATOM 824 C C . LEU A 1 99 ? 24.766 -1.568 -19.940 1.00 94.62 99 LEU A C 1
ATOM 826 O O . LEU A 1 99 ? 25.870 -1.219 -20.336 1.00 94.62 99 LEU A O 1
ATOM 830 N N . ILE A 1 100 ? 24.561 -2.752 -19.354 1.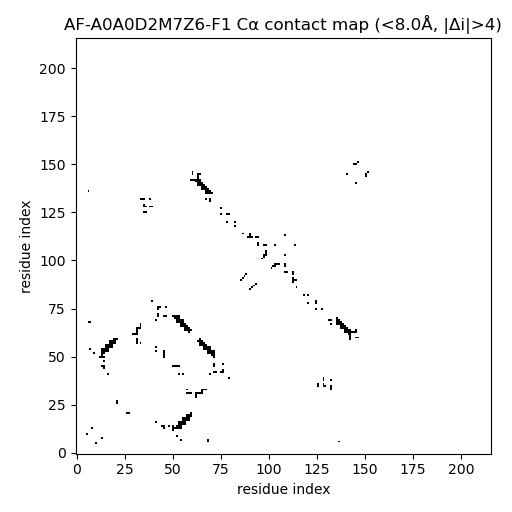00 94.19 100 ILE A N 1
ATOM 831 C CA . ILE A 1 100 ? 25.671 -3.653 -19.003 1.00 94.19 100 ILE A CA 1
ATOM 832 C C . ILE A 1 100 ? 26.225 -4.376 -20.237 1.00 94.19 100 ILE A C 1
ATOM 834 O O . ILE A 1 100 ? 27.435 -4.531 -20.369 1.00 94.19 100 ILE A O 1
ATOM 838 N N . TYR A 1 101 ? 25.350 -4.845 -21.129 1.00 92.38 101 TYR A N 1
ATOM 839 C CA . TYR A 1 101 ? 25.734 -5.744 -22.223 1.00 92.38 101 TYR A CA 1
ATOM 840 C C . TYR A 1 101 ? 25.487 -5.163 -23.617 1.00 92.38 101 TYR A C 1
ATOM 842 O O . TYR A 1 101 ? 26.042 -5.664 -24.590 1.00 92.38 101 TYR A O 1
ATOM 850 N N . GLY A 1 102 ? 24.632 -4.146 -23.738 1.00 82.00 102 GLY A N 1
ATOM 851 C CA . GLY A 1 102 ? 24.210 -3.603 -25.030 1.00 82.00 102 GLY A CA 1
ATOM 852 C C . GLY A 1 102 ? 25.086 -2.474 -25.568 1.00 82.00 102 GLY A C 1
ATOM 853 O O . GLY A 1 102 ? 24.909 -2.100 -26.723 1.00 82.00 102 GLY A O 1
ATOM 854 N N . GLY A 1 103 ? 25.985 -1.913 -24.748 1.00 86.94 103 GLY A N 1
ATOM 855 C CA . GLY A 1 103 ? 26.814 -0.759 -25.119 1.00 86.94 103 GLY A CA 1
ATOM 856 C C . GLY A 1 103 ? 26.013 0.502 -25.473 1.00 86.94 103 GLY A C 1
ATOM 857 O O . GLY A 1 103 ? 26.560 1.411 -26.091 1.00 86.94 103 GLY A O 1
ATOM 858 N N . ALA A 1 104 ? 24.721 0.543 -25.130 1.00 89.19 104 ALA A N 1
ATOM 859 C CA . ALA A 1 104 ? 23.838 1.668 -25.420 1.00 89.19 104 ALA A CA 1
ATOM 860 C C . ALA A 1 104 ? 24.139 2.841 -24.480 1.00 89.19 104 ALA A C 1
ATOM 862 O O . ALA A 1 104 ? 24.436 2.626 -23.302 1.00 89.19 104 ALA A O 1
ATOM 863 N N . SER A 1 105 ? 24.007 4.075 -24.975 1.00 94.50 105 SER A N 1
ATOM 864 C CA . SER A 1 105 ? 24.155 5.253 -24.111 1.00 94.50 105 SER A CA 1
ATOM 865 C C . SER A 1 105 ? 22.991 5.358 -23.119 1.00 94.50 105 SER A C 1
ATOM 867 O O . SER A 1 105 ? 21.889 4.845 -23.356 1.00 94.50 105 SER A O 1
ATOM 869 N N . GLU A 1 106 ? 23.203 6.063 -22.006 1.00 94.25 106 GLU A N 1
ATOM 870 C CA . GLU A 1 106 ? 22.148 6.302 -21.016 1.00 94.25 106 GLU A CA 1
ATOM 871 C C . GLU A 1 106 ? 20.929 7.011 -21.627 1.00 94.25 106 GLU A C 1
ATOM 873 O O . GLU A 1 106 ? 19.786 6.674 -21.304 1.00 94.25 106 GLU A O 1
ATOM 878 N N .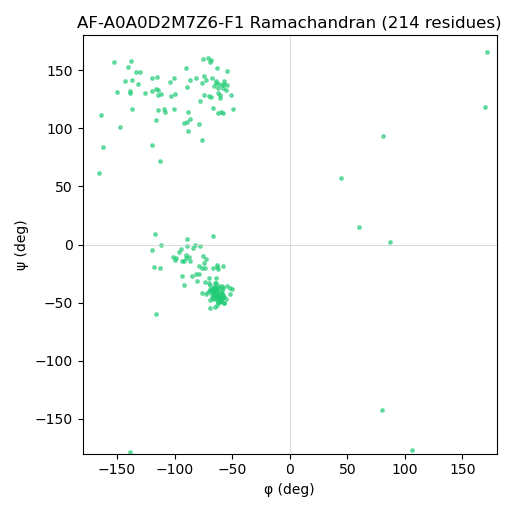 GLU A 1 107 ? 21.139 7.951 -22.555 1.00 96.50 107 GLU A N 1
ATOM 879 C CA . GLU A 1 107 ? 20.060 8.661 -23.247 1.00 96.50 107 GLU A CA 1
ATOM 880 C C . GLU A 1 107 ? 19.205 7.718 -24.097 1.00 96.50 107 GLU A C 1
ATOM 882 O O . GLU A 1 107 ? 17.975 7.837 -24.122 1.00 96.50 107 GLU A O 1
ATOM 887 N N . GLU A 1 108 ? 19.829 6.765 -24.792 1.00 95.12 108 GLU A N 1
ATOM 888 C CA . GLU A 1 108 ? 19.118 5.778 -25.605 1.00 95.12 108 GLU A CA 1
ATOM 889 C C . GLU A 1 108 ? 18.304 4.817 -24.741 1.00 95.12 108 GLU A C 1
ATOM 891 O O . GLU A 1 108 ? 17.135 4.544 -25.041 1.00 95.12 108 GLU A O 1
ATOM 896 N N . VAL A 1 109 ? 18.900 4.346 -23.643 1.00 96.69 109 VAL A N 1
ATOM 897 C CA . VAL A 1 109 ? 18.241 3.482 -22.659 1.00 96.69 109 VAL A CA 1
ATOM 898 C C . VAL A 1 109 ? 17.048 4.202 -22.042 1.00 96.69 109 VAL A C 1
ATOM 900 O O . VAL A 1 109 ? 15.943 3.653 -22.018 1.00 96.69 109 VAL A O 1
ATOM 903 N N . ARG A 1 110 ? 17.224 5.459 -21.623 1.00 95.31 110 ARG A N 1
ATOM 904 C CA . ARG A 1 110 ? 16.142 6.282 -21.077 1.00 95.31 110 ARG A CA 1
ATOM 905 C C . ARG A 1 110 ? 15.019 6.469 -22.091 1.00 95.31 110 ARG A C 1
ATOM 907 O O . ARG A 1 110 ? 13.861 6.261 -21.745 1.00 95.31 110 ARG A O 1
ATOM 914 N N . ARG A 1 111 ? 15.337 6.814 -23.342 1.00 95.69 111 ARG A N 1
ATOM 915 C CA . ARG A 1 111 ? 14.334 7.007 -24.403 1.00 95.69 111 ARG A CA 1
ATOM 916 C C . ARG A 1 111 ? 13.491 5.752 -24.645 1.00 95.69 111 ARG A C 1
ATOM 918 O O . ARG A 1 111 ? 12.316 5.872 -24.972 1.00 95.69 111 ARG A O 1
ATOM 925 N N . ARG A 1 112 ? 14.084 4.561 -24.524 1.00 95.81 112 ARG A N 1
ATOM 926 C CA . ARG A 1 112 ? 13.426 3.291 -24.864 1.00 95.81 112 ARG A CA 1
ATOM 927 C C . ARG A 1 112 ? 12.703 2.627 -23.695 1.00 95.81 112 ARG A C 1
ATOM 929 O O . ARG A 1 112 ? 11.684 1.980 -23.918 1.00 95.81 112 ARG A O 1
ATOM 936 N N . TYR A 1 113 ? 13.242 2.747 -22.485 1.00 97.00 113 TYR A N 1
ATOM 937 C CA . TYR A 1 113 ? 12.789 1.969 -21.332 1.00 97.00 113 TYR A CA 1
ATOM 938 C C . TYR A 1 113 ? 12.258 2.817 -20.181 1.00 97.00 113 TYR A C 1
ATOM 940 O O . TYR A 1 113 ? 11.743 2.244 -19.225 1.00 97.00 113 TYR A O 1
ATOM 948 N N . CYS A 1 114 ? 12.323 4.150 -20.241 1.00 95.69 114 CYS A N 1
ATOM 949 C CA . CYS A 1 114 ? 11.636 4.968 -19.245 1.00 95.69 114 CYS A CA 1
ATOM 950 C C . CYS A 1 114 ? 10.126 4.679 -19.307 1.00 95.69 114 CYS A C 1
ATOM 952 O O . CYS A 1 114 ? 9.543 4.750 -20.391 1.00 95.69 114 CYS A O 1
ATOM 954 N N . PRO A 1 115 ? 9.484 4.320 -18.185 1.00 95.69 115 PRO A N 1
ATOM 955 C CA . PRO A 1 115 ? 8.042 4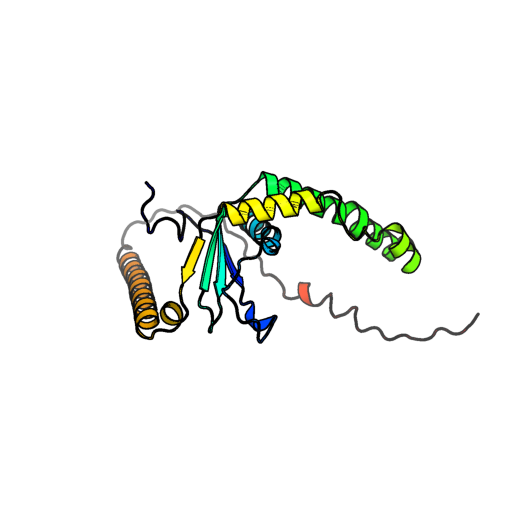.146 -18.157 1.00 95.69 115 PRO A CA 1
ATOM 956 C C . PRO A 1 115 ? 7.329 5.484 -18.328 1.00 95.69 115 PRO A C 1
ATOM 958 O O . PRO A 1 115 ? 7.876 6.547 -18.018 1.00 95.69 115 PRO A O 1
ATOM 961 N N . ASP A 1 116 ? 6.074 5.410 -18.759 1.00 94.81 116 ASP A N 1
ATOM 962 C CA . ASP A 1 116 ? 5.173 6.552 -18.721 1.00 94.81 116 ASP A CA 1
ATOM 963 C C . ASP A 1 116 ? 4.922 6.997 -17.275 1.00 94.81 116 ASP A C 1
ATOM 965 O O . ASP A 1 116 ? 4.905 6.197 -16.336 1.00 94.81 116 ASP A O 1
ATOM 969 N N . ASN A 1 117 ? 4.631 8.286 -17.097 1.00 93.19 117 ASN A N 1
ATOM 970 C CA . ASN A 1 117 ? 4.369 8.867 -15.777 1.00 93.19 117 ASN A CA 1
ATOM 971 C C . ASN A 1 117 ? 3.121 8.284 -15.084 1.00 93.19 117 ASN A C 1
ATOM 973 O O . ASN A 1 117 ? 2.934 8.472 -13.881 1.00 93.19 117 ASN A O 1
ATOM 977 N N . ILE A 1 118 ? 2.227 7.630 -15.834 1.00 94.75 118 ILE A N 1
ATOM 978 C CA . ILE A 1 118 ? 0.977 7.066 -15.321 1.00 94.75 118 ILE A CA 1
ATOM 979 C C . ILE A 1 118 ? 0.772 5.672 -15.915 1.00 94.75 118 ILE A C 1
ATOM 981 O O . ILE A 1 118 ? 0.560 5.525 -17.113 1.00 94.75 118 ILE A O 1
ATOM 985 N N . HIS A 1 119 ? 0.762 4.654 -15.054 1.00 96.31 119 HIS A N 1
ATOM 986 C CA . HIS A 1 119 ? 0.429 3.288 -15.453 1.00 96.31 119 HIS A CA 1
ATOM 987 C C . HIS A 1 119 ? -1.056 3.168 -15.859 1.00 96.31 119 HIS A C 1
ATOM 989 O O . HIS A 1 119 ? -1.902 3.752 -15.172 1.00 96.31 119 HIS A O 1
ATOM 995 N N . PRO A 1 120 ? -1.425 2.355 -16.870 1.00 96.75 120 PRO A N 1
ATOM 996 C CA . PRO A 1 120 ? -2.824 2.155 -17.277 1.00 96.75 120 PRO A CA 1
ATOM 997 C C . PRO A 1 120 ? -3.776 1.774 -16.130 1.00 96.75 120 PRO A C 1
ATOM 999 O O . PRO A 1 120 ? -4.899 2.266 -16.046 1.00 96.75 120 PRO A O 1
ATOM 1002 N N . TYR A 1 121 ? -3.308 0.954 -15.185 1.00 96.94 121 TYR A N 1
ATOM 1003 C CA . TYR A 1 121 ? -4.089 0.545 -14.007 1.00 96.94 121 TYR A CA 1
ATOM 1004 C C . TYR A 1 121 ? -4.085 1.549 -12.843 1.00 96.94 121 TYR A C 1
ATOM 1006 O O . TYR A 1 121 ? -4.739 1.304 -11.830 1.00 96.94 121 TYR A O 1
ATOM 1014 N N . ALA A 1 122 ? -3.397 2.692 -12.943 1.00 95.75 122 ALA A N 1
ATOM 1015 C CA . ALA A 1 122 ? -3.257 3.631 -11.825 1.00 95.75 122 ALA A CA 1
ATOM 1016 C C . ALA A 1 122 ? -4.611 4.142 -11.302 1.00 95.75 122 ALA A C 1
ATOM 1018 O O . ALA A 1 122 ? -4.801 4.262 -10.090 1.00 95.75 122 ALA A O 1
ATOM 1019 N N . ALA A 1 123 ? -5.568 4.417 -12.194 1.00 96.94 123 ALA A N 1
ATOM 1020 C CA . ALA A 1 123 ? -6.909 4.853 -11.805 1.00 96.94 123 ALA A CA 1
ATOM 1021 C C . ALA A 1 123 ? -7.665 3.764 -11.025 1.00 96.94 123 ALA A C 1
ATOM 1023 O O . ALA A 1 123 ? -8.270 4.052 -9.992 1.00 96.94 123 ALA A O 1
ATOM 1024 N N . GLN A 1 124 ? -7.573 2.512 -11.482 1.00 97.44 124 GLN A N 1
ATOM 1025 C CA . GLN A 1 124 ? -8.200 1.364 -10.832 1.00 97.44 124 GLN A CA 1
ATOM 1026 C C . GLN A 1 124 ? -7.583 1.093 -9.456 1.00 97.44 124 GLN A C 1
ATOM 1028 O O . GLN A 1 124 ? -8.320 0.955 -8.482 1.00 97.44 124 GLN A O 1
ATOM 1033 N N . VAL A 1 125 ? -6.248 1.097 -9.353 1.00 97.25 125 VAL A N 1
ATOM 1034 C CA . VAL A 1 125 ? -5.537 0.937 -8.074 1.00 97.25 125 VAL A CA 1
ATOM 1035 C C . VAL A 1 125 ? -5.984 2.014 -7.088 1.00 97.25 125 VAL A C 1
ATOM 1037 O O . VAL A 1 125 ? -6.420 1.685 -5.992 1.00 97.25 125 VAL A O 1
ATOM 1040 N N . ARG A 1 126 ? -5.986 3.294 -7.489 1.00 96.94 126 ARG A N 1
ATOM 1041 C CA . ARG A 1 126 ? -6.435 4.404 -6.625 1.00 96.94 126 ARG A CA 1
ATOM 1042 C C . ARG A 1 126 ? -7.887 4.247 -6.169 1.00 96.94 126 ARG A C 1
ATOM 1044 O O . ARG A 1 126 ? -8.188 4.524 -5.011 1.00 96.94 126 ARG A O 1
ATOM 1051 N N . ALA A 1 127 ? -8.783 3.824 -7.061 1.00 97.44 127 ALA A N 1
ATOM 1052 C CA . ALA A 1 127 ? -10.188 3.610 -6.726 1.00 97.44 127 ALA A CA 1
ATOM 1053 C C . ALA A 1 127 ? -10.362 2.490 -5.689 1.00 97.44 127 ALA A C 1
ATOM 1055 O O . ALA A 1 127 ? -11.085 2.673 -4.710 1.00 97.44 127 ALA A O 1
ATOM 1056 N N . LEU A 1 128 ? -9.657 1.367 -5.860 1.00 97.81 128 LEU A N 1
ATOM 1057 C CA . LEU A 1 128 ? -9.681 0.264 -4.901 1.00 97.81 128 LEU A CA 1
ATOM 1058 C C . LEU A 1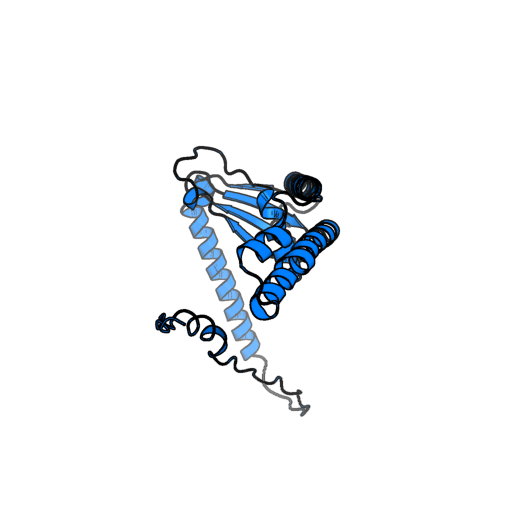 128 ? -9.055 0.660 -3.559 1.00 97.81 128 LEU A C 1
ATOM 1060 O O . LEU A 1 128 ? -9.630 0.359 -2.517 1.00 97.81 128 LEU A O 1
ATOM 1064 N N . SER A 1 129 ? -7.935 1.390 -3.570 1.00 97.94 129 SER A N 1
ATOM 1065 C CA . SER A 1 129 ? -7.303 1.900 -2.349 1.00 97.94 129 SER A CA 1
ATOM 1066 C C . SER A 1 129 ? -8.252 2.771 -1.538 1.00 97.94 129 SER A C 1
ATOM 1068 O O . SER A 1 129 ? -8.350 2.620 -0.320 1.00 97.94 129 SER A O 1
ATOM 1070 N N . ARG A 1 130 ? -8.960 3.681 -2.220 1.00 97.50 130 ARG A N 1
ATOM 1071 C CA . ARG A 1 130 ? -9.932 4.570 -1.587 1.00 97.50 130 ARG A CA 1
ATOM 1072 C C . ARG A 1 130 ? -11.078 3.781 -0.979 1.00 97.50 130 ARG A C 1
ATOM 1074 O O . ARG A 1 130 ? -11.329 3.934 0.210 1.00 97.50 130 ARG A O 1
ATOM 1081 N N . ARG A 1 131 ? -11.702 2.898 -1.763 1.00 97.19 131 ARG A N 1
ATOM 1082 C CA . ARG A 1 131 ? -12.803 2.050 -1.295 1.00 97.19 131 ARG A CA 1
ATOM 1083 C C . ARG A 1 131 ? -12.399 1.236 -0.069 1.00 97.19 131 ARG A C 1
ATOM 1085 O O . ARG A 1 131 ? -13.109 1.216 0.924 1.00 97.19 131 ARG A O 1
ATOM 1092 N N . MET A 1 132 ? -11.229 0.608 -0.114 1.00 96.25 132 MET A N 1
ATOM 1093 C CA . MET A 1 132 ? -10.733 -0.205 0.990 1.00 96.25 132 MET A CA 1
ATOM 1094 C C . MET A 1 132 ? -10.523 0.620 2.260 1.00 96.25 132 MET A C 1
ATOM 1096 O O . MET A 1 132 ? -10.852 0.166 3.354 1.00 96.25 132 MET A O 1
ATOM 1100 N N . LEU A 1 133 ? -10.000 1.841 2.126 1.00 95.38 133 LEU A N 1
ATOM 1101 C CA . LEU A 1 133 ? -9.858 2.733 3.266 1.00 95.38 133 LEU A CA 1
ATOM 1102 C C . LEU A 1 133 ? -11.220 3.215 3.775 1.00 95.38 133 LEU A C 1
ATOM 1104 O O . LEU A 1 133 ? -11.405 3.296 4.983 1.00 95.38 133 LEU A O 1
ATOM 1108 N N . GLU A 1 134 ? -12.167 3.536 2.895 1.00 95.00 134 GLU A N 1
ATOM 1109 C CA . GLU A 1 134 ? -13.530 3.958 3.245 1.00 95.00 134 GLU A CA 1
ATOM 1110 C C . GLU A 1 134 ? -14.282 2.862 4.008 1.00 95.00 134 GLU A C 1
ATOM 1112 O O . GLU A 1 134 ? -14.795 3.139 5.095 1.00 95.00 134 GLU A O 1
ATOM 1117 N N . ASP A 1 135 ? -14.226 1.623 3.520 1.00 94.25 135 ASP A N 1
ATOM 1118 C CA . ASP A 1 135 ? -14.908 0.453 4.087 1.00 94.25 135 ASP A CA 1
ATOM 1119 C C . ASP A 1 135 ? -14.251 -0.055 5.388 1.00 94.25 135 ASP A C 1
ATOM 1121 O O . ASP A 1 135 ? -14.884 -0.751 6.186 1.00 94.25 135 ASP A O 1
ATOM 1125 N N . ALA A 1 136 ? -12.981 0.285 5.635 1.00 93.38 136 ALA A N 1
ATOM 1126 C CA . ALA A 1 136 ? -12.255 -0.182 6.812 1.00 93.38 136 ALA A CA 1
ATOM 1127 C C . ALA A 1 136 ? -12.860 0.341 8.132 1.00 93.38 136 ALA A C 1
ATOM 1129 O O . ALA A 1 136 ? -13.158 1.538 8.238 1.00 93.38 136 ALA A O 1
ATOM 1130 N N . PRO A 1 137 ? -12.956 -0.493 9.186 1.00 92.56 137 PRO A N 1
ATOM 1131 C CA . PRO A 1 137 ? -13.223 -0.026 10.543 1.00 92.56 137 PRO A CA 1
ATOM 1132 C C . PRO A 1 137 ? -12.154 0.970 11.001 1.00 92.56 137 PRO A C 1
ATOM 1134 O O . PRO A 1 137 ? -10.958 0.740 10.802 1.00 92.56 137 PRO A O 1
ATOM 1137 N N . LYS A 1 138 ? -12.583 2.077 11.618 1.00 90.69 138 LYS A N 1
ATOM 1138 C CA . LYS A 1 138 ? -11.698 3.164 12.059 1.00 90.69 138 LYS A CA 1
ATOM 1139 C C . LYS A 1 138 ? -11.959 3.547 13.506 1.00 90.69 138 LYS A C 1
ATOM 1141 O O . LYS A 1 138 ? -13.106 3.557 13.947 1.00 90.69 138 LYS A O 1
ATOM 1146 N N . ARG A 1 139 ? -10.906 3.976 14.202 1.00 89.50 139 ARG A N 1
ATOM 1147 C CA . ARG A 1 139 ? -11.005 4.663 15.498 1.00 89.50 139 ARG A CA 1
ATOM 1148 C C . ARG A 1 139 ? -10.126 5.888 15.521 1.00 89.50 139 ARG A C 1
ATOM 1150 O O . ARG A 1 139 ? -9.063 5.922 14.908 1.00 89.50 139 ARG A O 1
ATOM 1157 N N . TYR A 1 140 ? -10.596 6.868 16.269 1.00 87.62 140 TYR A N 1
ATOM 1158 C CA . TYR A 1 140 ? -9.908 8.113 16.530 1.00 87.62 140 TYR A CA 1
ATOM 1159 C C . TYR A 1 140 ? -9.697 8.228 18.033 1.00 87.62 140 TYR A C 1
ATOM 1161 O O . TYR A 1 140 ? -10.548 7.808 18.819 1.00 87.62 140 TYR A O 1
ATOM 1169 N N . PHE A 1 141 ? -8.559 8.787 18.401 1.00 85.62 141 PHE A N 1
ATOM 1170 C CA . PHE A 1 141 ? -8.162 9.074 19.764 1.00 85.62 141 PHE A CA 1
ATOM 1171 C C . PHE A 1 141 ? -7.806 10.551 19.824 1.00 85.62 141 PHE A C 1
ATOM 1173 O O . PHE A 1 141 ? -7.064 11.040 18.968 1.00 85.62 141 PHE A O 1
ATOM 1180 N N . SER A 1 142 ? -8.349 11.261 20.805 1.00 83.69 142 SER A N 1
ATOM 1181 C CA . SER A 1 142 ? -8.055 12.677 20.994 1.00 83.69 142 SER A CA 1
ATOM 1182 C C . SER A 1 142 ? -6.619 12.883 21.502 1.00 83.69 142 SER A C 1
ATOM 1184 O O . SER A 1 142 ? -6.020 11.947 22.046 1.00 83.69 142 SER A O 1
ATOM 1186 N N . PRO A 1 143 ? -6.051 14.093 21.358 1.00 80.50 143 PRO A N 1
ATOM 1187 C CA . PRO A 1 143 ? -4.751 14.429 21.933 1.00 80.50 143 PRO A CA 1
ATOM 1188 C C . PRO A 1 143 ? -4.666 14.099 23.426 1.00 80.50 143 PRO A C 1
ATOM 1190 O O . PRO A 1 143 ? -3.689 13.495 23.865 1.00 80.50 143 PRO A O 1
ATOM 1193 N N . GLU A 1 144 ? -5.712 14.407 24.195 1.00 80.81 144 GLU A N 1
ATOM 1194 C CA . GLU A 1 144 ? -5.790 14.163 25.640 1.00 80.81 144 GLU A CA 1
ATOM 1195 C C . GLU A 1 144 ? -5.703 12.665 25.953 1.00 80.81 144 GLU A C 1
ATOM 1197 O O . GLU A 1 144 ? -4.933 12.257 26.821 1.00 80.81 144 GLU A O 1
ATOM 1202 N N . GLN A 1 145 ? -6.412 11.831 25.183 1.00 77.00 145 GLN A N 1
ATOM 1203 C CA . GLN A 1 145 ? -6.359 10.370 25.314 1.00 77.00 145 GLN A CA 1
ATOM 1204 C C . GLN A 1 145 ? -4.973 9.798 24.993 1.00 77.00 145 GLN A C 1
ATOM 1206 O O . GLN A 1 145 ? -4.604 8.749 25.514 1.00 77.00 145 GLN A O 1
ATOM 1211 N N . THR A 1 146 ? -4.207 10.468 24.131 1.00 72.81 146 THR A N 1
ATOM 1212 C CA . THR A 1 146 ? -2.853 10.040 23.743 1.00 72.81 146 THR A CA 1
ATOM 1213 C C . THR A 1 146 ? -1.734 10.634 24.603 1.00 72.81 146 THR A C 1
ATOM 1215 O O . THR A 1 146 ? -0.605 10.150 24.540 1.00 72.81 146 THR A O 1
ATOM 1218 N N . ARG A 1 147 ? -2.024 11.675 25.395 1.00 73.19 147 ARG A N 1
ATOM 1219 C CA . ARG A 1 147 ? -1.043 12.423 26.202 1.00 73.19 147 ARG A CA 1
ATOM 1220 C C . ARG A 1 147 ? -1.214 12.251 27.715 1.00 73.19 147 ARG A C 1
ATOM 1222 O O . ARG A 1 147 ? -0.266 12.523 28.441 1.00 73.19 147 ARG A O 1
ATOM 1229 N N . GLY A 1 148 ? -2.386 11.837 28.199 1.00 66.88 148 GLY A N 1
ATOM 1230 C CA . GLY A 1 148 ? -2.676 11.793 29.635 1.00 66.88 148 GLY A CA 1
ATOM 1231 C C . GLY A 1 148 ? -1.765 10.839 30.416 1.00 66.88 148 GLY A C 1
ATOM 1232 O O . GLY A 1 148 ? -1.568 9.695 30.007 1.00 66.88 148 GLY A O 1
ATOM 1233 N N . GLU A 1 149 ? -1.254 11.285 31.568 1.00 68.31 149 GLU A N 1
ATOM 1234 C CA . GLU A 1 149 ? -0.439 10.463 32.482 1.00 68.31 149 GLU A CA 1
ATOM 1235 C C . GLU A 1 149 ? -1.157 9.167 32.888 1.00 68.31 149 GLU A C 1
ATOM 1237 O O . GLU A 1 149 ? -0.539 8.108 32.963 1.00 68.31 149 GLU A O 1
ATOM 1242 N N . GLU A 1 150 ? -2.479 9.220 33.061 1.00 70.31 150 GLU A N 1
ATOM 1243 C CA . GLU A 1 150 ? -3.319 8.059 33.371 1.00 70.31 150 GLU A CA 1
ATOM 1244 C C . GLU A 1 150 ? -3.337 7.022 32.229 1.00 70.31 150 GLU A C 1
ATOM 1246 O O . GLU A 1 150 ? -3.273 5.812 32.470 1.00 70.31 150 GLU A O 1
ATOM 1251 N N . ALA A 1 151 ? -3.344 7.478 30.970 1.00 63.75 151 ALA A N 1
ATOM 1252 C CA . ALA A 1 151 ? -3.292 6.596 29.804 1.00 63.75 151 ALA A CA 1
ATOM 1253 C C . ALA A 1 151 ? -1.950 5.847 29.735 1.00 63.75 151 ALA A C 1
ATOM 1255 O O . ALA A 1 151 ? -1.918 4.643 29.456 1.00 63.75 151 ALA A O 1
ATOM 1256 N N . TRP A 1 152 ? -0.853 6.537 30.056 1.00 68.94 152 TRP A N 1
ATOM 1257 C CA . TRP A 1 152 ? 0.482 5.945 30.145 1.00 68.94 152 TRP A CA 1
ATOM 1258 C C . TRP A 1 152 ? 0.635 5.020 31.353 1.00 68.94 152 TRP A C 1
ATOM 1260 O O . TRP A 1 152 ? 1.171 3.922 31.203 1.00 68.94 152 TRP A O 1
ATOM 1270 N N . ALA A 1 153 ? 0.089 5.387 32.514 1.00 76.19 153 ALA A N 1
ATOM 1271 C CA . ALA A 1 153 ? 0.090 4.544 33.708 1.00 76.19 153 ALA A CA 1
ATOM 1272 C C . ALA A 1 153 ? -0.603 3.195 33.452 1.00 76.19 153 ALA A C 1
ATOM 1274 O O . ALA A 1 153 ? -0.077 2.145 33.827 1.00 76.19 153 ALA A O 1
ATOM 1275 N N . GLY A 1 154 ? -1.734 3.201 32.738 1.00 71.44 154 GLY A N 1
ATOM 1276 C CA . GLY A 1 154 ? -2.431 1.977 32.339 1.00 71.44 154 GLY A CA 1
ATOM 1277 C C . GLY A 1 154 ? -1.641 1.109 31.349 1.00 71.44 154 GLY A C 1
ATOM 1278 O O . GLY A 1 154 ? -1.683 -0.119 31.440 1.00 71.44 154 GLY A O 1
ATOM 1279 N N . ILE A 1 155 ? -0.903 1.714 30.409 1.00 69.19 155 ILE A N 1
ATOM 1280 C CA . ILE A 1 155 ? -0.013 0.978 29.489 1.00 69.19 155 ILE A CA 1
ATOM 1281 C C . ILE A 1 155 ? 1.142 0.336 30.262 1.00 69.19 155 ILE A C 1
ATOM 1283 O O . ILE A 1 155 ? 1.418 -0.847 30.071 1.00 69.19 155 ILE A O 1
ATOM 1287 N N . GLU A 1 156 ? 1.793 1.091 31.145 1.00 77.06 156 GLU A N 1
ATOM 1288 C CA . GLU A 1 156 ? 2.907 0.602 31.959 1.00 77.06 156 GLU A CA 1
ATOM 1289 C C . GLU A 1 156 ? 2.478 -0.512 32.919 1.00 77.06 156 GLU A C 1
ATOM 1291 O O . GLU A 1 156 ? 3.214 -1.482 33.104 1.00 77.06 156 GLU A O 1
ATOM 1296 N N . GLN A 1 157 ? 1.268 -0.430 33.482 1.00 78.62 157 GLN A N 1
ATOM 1297 C CA . GLN A 1 157 ? 0.710 -1.516 34.286 1.00 78.62 157 GLN A CA 1
ATOM 1298 C C . GLN A 1 157 ? 0.525 -2.790 33.449 1.00 78.62 157 GLN A C 1
ATOM 1300 O O . GLN A 1 157 ? 1.036 -3.838 33.829 1.00 78.62 157 GLN A O 1
ATOM 1305 N N . ARG A 1 158 ? -0.097 -2.700 32.263 1.00 77.00 158 ARG A N 1
ATOM 1306 C CA . ARG A 1 158 ? -0.282 -3.866 31.377 1.00 77.00 158 ARG A CA 1
ATOM 1307 C C . ARG A 1 158 ? 1.039 -4.487 30.923 1.00 77.00 158 ARG A C 1
ATOM 1309 O O . ARG A 1 158 ? 1.129 -5.707 30.828 1.00 77.00 158 ARG A O 1
ATOM 1316 N N . LYS A 1 159 ? 2.066 -3.672 30.650 1.00 75.75 159 LYS A N 1
ATOM 1317 C CA . LYS A 1 159 ? 3.419 -4.170 30.348 1.00 75.75 159 LYS A CA 1
ATOM 1318 C C . LYS A 1 159 ? 3.990 -4.964 31.521 1.00 75.75 159 LYS A C 1
ATOM 1320 O O . LYS A 1 159 ? 4.515 -6.052 31.303 1.00 75.75 159 LYS A O 1
ATOM 1325 N N . ARG A 1 160 ? 3.871 -4.439 32.748 1.00 81.75 160 ARG A N 1
ATOM 1326 C CA . ARG A 1 160 ? 4.312 -5.130 33.968 1.00 81.75 160 ARG A CA 1
ATOM 1327 C C . ARG A 1 160 ? 3.574 -6.455 34.159 1.00 81.75 160 ARG A C 1
ATOM 1329 O O . ARG A 1 160 ? 4.230 -7.469 34.379 1.00 81.75 160 ARG A O 1
ATOM 1336 N N . ASP A 1 161 ? 2.256 -6.467 33.985 1.00 83.81 161 ASP A N 1
ATOM 1337 C CA . ASP A 1 161 ? 1.435 -7.675 34.133 1.00 83.81 161 ASP A CA 1
ATOM 1338 C C . ASP A 1 161 ? 1.789 -8.741 33.079 1.00 83.81 161 ASP A C 1
ATOM 1340 O O . ASP A 1 161 ? 1.952 -9.917 33.406 1.00 83.81 161 ASP A O 1
ATOM 1344 N N . ALA A 1 162 ? 1.980 -8.337 31.816 1.00 76.19 162 ALA A N 1
ATOM 1345 C CA . ALA A 1 162 ? 2.380 -9.241 30.737 1.00 76.19 162 ALA A CA 1
ATOM 1346 C C . ALA A 1 162 ? 3.787 -9.824 30.955 1.00 76.19 162 ALA A C 1
ATOM 1348 O O . ALA A 1 162 ? 4.001 -11.020 30.747 1.00 76.19 162 ALA A O 1
ATOM 1349 N N . LEU A 1 163 ? 4.739 -9.002 31.411 1.00 80.12 163 LEU A N 1
ATOM 1350 C CA . LEU A 1 163 ? 6.094 -9.452 31.730 1.00 80.12 163 LEU A CA 1
ATOM 1351 C C . LEU A 1 163 ? 6.087 -10.446 32.903 1.00 80.12 163 LEU A C 1
ATOM 1353 O O . LEU A 1 163 ? 6.747 -11.482 32.834 1.00 80.12 163 LEU A O 1
ATOM 1357 N N . ALA A 1 164 ? 5.290 -10.172 33.940 1.00 84.94 164 ALA A N 1
ATOM 1358 C CA . ALA A 1 164 ? 5.116 -11.066 35.081 1.00 84.94 164 ALA A CA 1
ATOM 1359 C C . ALA A 1 164 ? 4.475 -12.405 34.676 1.00 84.94 164 ALA A C 1
ATOM 1361 O O . ALA A 1 164 ? 4.912 -13.456 35.141 1.00 84.94 164 ALA A O 1
ATOM 1362 N N . ALA A 1 165 ? 3.492 -12.400 33.769 1.00 80.81 165 ALA A N 1
ATOM 1363 C CA . ALA A 1 165 ? 2.874 -13.622 33.251 1.00 80.81 165 ALA A CA 1
ATOM 1364 C C . ALA A 1 165 ? 3.862 -14.492 32.450 1.00 80.81 165 ALA A C 1
ATOM 1366 O O . ALA A 1 165 ? 3.872 -15.715 32.596 1.00 80.81 165 ALA A O 1
ATOM 1367 N N . LEU A 1 166 ? 4.734 -13.874 31.644 1.00 76.19 166 LEU A N 1
ATOM 1368 C CA . LEU A 1 166 ? 5.797 -14.583 30.921 1.00 76.19 166 LEU A CA 1
ATOM 1369 C C . LEU A 1 166 ? 6.825 -15.201 31.879 1.00 76.19 166 LEU A C 1
ATOM 1371 O O . LEU A 1 166 ? 7.219 -16.353 31.702 1.00 76.19 166 LEU A O 1
ATOM 1375 N N . GLN A 1 167 ? 7.218 -14.470 32.925 1.00 76.19 167 GLN A N 1
ATOM 1376 C CA . GLN A 1 167 ? 8.150 -14.960 33.947 1.00 76.19 167 GLN A CA 1
ATOM 1377 C C . GLN A 1 167 ? 7.533 -16.061 34.826 1.00 76.19 167 GLN A C 1
ATOM 1379 O O . GLN A 1 167 ? 8.202 -17.046 35.136 1.00 76.19 167 GLN A O 1
ATOM 1384 N N . GLY A 1 168 ? 6.247 -15.951 35.172 1.00 68.56 168 GLY A N 1
ATOM 1385 C CA . GLY A 1 168 ? 5.508 -16.983 35.903 1.00 68.56 168 GLY A CA 1
ATOM 1386 C C . GLY A 1 168 ? 5.336 -18.276 35.099 1.00 68.56 168 GLY A C 1
ATOM 1387 O O . GLY A 1 168 ? 5.493 -19.369 35.643 1.00 68.56 168 GLY A O 1
ATOM 1388 N N . ASN A 1 169 ? 5.104 -18.173 33.786 1.00 58.84 169 ASN A N 1
ATOM 1389 C CA . ASN A 1 169 ? 5.064 -19.340 32.902 1.00 58.84 169 ASN A CA 1
ATOM 1390 C C . ASN A 1 169 ? 6.446 -19.986 32.709 1.00 58.84 169 ASN A C 1
ATOM 1392 O O . ASN A 1 169 ? 6.530 -21.211 32.649 1.00 58.84 169 ASN A O 1
ATOM 1396 N N . ALA A 1 170 ? 7.530 -19.203 32.681 1.00 54.22 170 ALA A N 1
ATOM 1397 C CA . ALA A 1 170 ? 8.895 -19.737 32.657 1.00 54.22 170 ALA A CA 1
ATOM 1398 C C . ALA A 1 170 ? 9.264 -20.465 33.968 1.00 54.22 170 ALA A C 1
ATOM 1400 O O . ALA A 1 170 ? 9.891 -21.523 33.930 1.00 54.22 170 ALA A O 1
ATOM 1401 N N . GLY A 1 171 ? 8.817 -19.952 35.121 1.00 51.72 171 GLY A N 1
ATOM 1402 C CA . GLY A 1 171 ? 8.990 -20.607 36.424 1.00 51.72 171 GLY A CA 1
ATOM 1403 C C . GLY A 1 171 ? 8.222 -21.928 36.550 1.00 51.72 171 GLY A C 1
ATOM 1404 O O . GLY A 1 171 ? 8.749 -22.895 37.095 1.00 51.72 171 GLY A O 1
ATOM 1405 N N . ASN A 1 172 ? 7.016 -22.011 35.978 1.00 52.09 172 ASN A N 1
ATOM 1406 C CA . ASN A 1 172 ? 6.237 -23.254 35.938 1.00 52.09 172 ASN A CA 1
ATOM 1407 C C . ASN A 1 172 ? 6.791 -24.281 34.933 1.00 52.09 172 ASN A C 1
ATOM 1409 O O . ASN A 1 172 ? 6.715 -25.480 35.195 1.00 52.09 172 ASN A O 1
ATOM 1413 N N . ALA A 1 173 ? 7.391 -23.842 33.821 1.00 47.38 173 ALA A N 1
ATOM 1414 C CA . ALA A 1 173 ? 8.075 -24.734 32.880 1.00 47.38 173 ALA A CA 1
ATOM 1415 C C . ALA A 1 173 ? 9.378 -25.320 33.463 1.00 47.38 173 ALA A C 1
ATOM 1417 O O . ALA A 1 173 ? 9.702 -26.473 33.194 1.00 47.38 173 ALA A O 1
ATOM 1418 N N . ALA A 1 174 ? 10.091 -24.572 34.313 1.00 46.78 174 ALA A N 1
ATOM 1419 C CA . ALA A 1 174 ? 11.294 -25.054 35.001 1.00 46.78 174 ALA A CA 1
ATOM 1420 C C . ALA A 1 174 ? 11.005 -26.033 36.163 1.00 46.78 174 ALA A C 1
ATOM 1422 O O . ALA A 1 174 ? 11.908 -26.738 36.608 1.00 46.78 174 ALA A O 1
ATOM 1423 N N . GLY A 1 175 ? 9.759 -26.098 36.651 1.00 42.69 175 GLY A N 1
ATOM 1424 C CA . GLY A 1 175 ? 9.329 -27.009 37.722 1.00 42.69 175 GLY A CA 1
ATOM 1425 C C . GLY A 1 175 ? 8.805 -28.373 37.251 1.00 42.69 175 GLY A C 1
ATOM 1426 O O . GLY A 1 175 ? 8.596 -29.261 38.076 1.00 42.69 175 GLY A O 1
ATOM 1427 N N . ALA A 1 176 ? 8.602 -28.567 35.945 1.00 45.19 176 ALA A N 1
ATOM 1428 C CA . ALA A 1 176 ? 8.069 -29.800 35.365 1.00 45.19 176 ALA A CA 1
ATOM 1429 C C . ALA A 1 176 ? 9.144 -30.515 34.530 1.00 45.19 176 ALA A C 1
ATOM 1431 O O . ALA A 1 176 ? 9.100 -30.526 33.304 1.00 45.19 176 ALA A O 1
ATOM 1432 N N . GLY A 1 177 ? 10.141 -31.098 35.199 1.00 37.84 177 GLY A N 1
ATOM 1433 C CA . GLY A 1 177 ? 11.247 -31.773 34.520 1.00 37.84 177 GLY A CA 1
ATOM 1434 C C . GLY A 1 177 ? 12.085 -32.663 35.431 1.00 37.84 177 GLY A C 1
ATOM 1435 O O . GLY A 1 177 ? 13.278 -32.437 35.585 1.00 37.84 177 GLY A O 1
ATOM 1436 N N . SER A 1 178 ? 11.478 -33.688 36.033 1.00 43.56 178 SER A N 1
ATOM 1437 C CA . SER A 1 178 ? 12.218 -34.855 36.524 1.00 43.56 178 SER A CA 1
ATOM 1438 C C . SER A 1 178 ? 11.440 -36.131 36.208 1.00 43.56 178 SER A C 1
ATOM 1440 O O . SER A 1 178 ? 10.258 -36.229 36.524 1.00 43.56 178 SER A O 1
ATOM 1442 N N . ALA A 1 179 ? 12.163 -37.086 35.615 1.00 38.97 179 ALA A N 1
ATOM 1443 C CA . ALA A 1 179 ? 11.792 -38.453 35.244 1.00 38.97 179 ALA A CA 1
ATOM 1444 C C . ALA A 1 179 ? 11.001 -38.651 33.933 1.00 38.97 179 ALA A C 1
ATOM 1446 O O . ALA A 1 179 ? 9.777 -38.677 33.920 1.00 38.97 179 ALA A O 1
ATOM 1447 N N . ALA A 1 180 ? 11.734 -38.907 32.843 1.00 34.69 180 ALA A N 1
ATOM 1448 C CA . ALA A 1 180 ? 11.714 -40.180 32.100 1.00 34.69 180 ALA A CA 1
ATOM 1449 C C . ALA A 1 180 ? 12.480 -40.005 30.778 1.00 34.69 180 ALA A C 1
ATOM 1451 O O . ALA A 1 180 ? 12.117 -39.182 29.943 1.00 34.69 180 ALA A O 1
ATOM 1452 N N . GLY A 1 181 ? 13.559 -40.769 30.599 1.00 40.56 181 GLY A N 1
ATOM 1453 C CA . GLY A 1 181 ? 14.294 -40.809 29.340 1.00 40.56 181 GLY A CA 1
ATOM 1454 C C . GLY A 1 181 ? 13.559 -41.634 28.292 1.00 40.56 181 GLY A C 1
ATOM 1455 O O . GLY A 1 181 ? 13.071 -42.712 28.614 1.00 40.56 181 GLY A O 1
ATOM 1456 N N . VAL A 1 182 ? 13.553 -41.155 27.048 1.00 35.38 182 VAL A N 1
ATOM 1457 C CA . VAL A 1 182 ? 13.593 -41.991 25.843 1.00 35.38 182 VAL A CA 1
ATOM 1458 C C . VAL A 1 182 ? 14.305 -41.196 24.748 1.00 35.38 182 VAL A C 1
ATOM 1460 O O . VAL A 1 182 ? 14.021 -40.022 24.524 1.00 35.38 182 VAL A O 1
ATOM 1463 N N . ASP A 1 183 ? 15.256 -41.866 24.117 1.00 40.69 183 ASP A N 1
ATOM 1464 C CA . ASP A 1 183 ? 16.041 -41.457 22.961 1.00 40.69 183 ASP A CA 1
ATOM 1465 C C . ASP A 1 183 ? 15.159 -41.389 21.698 1.00 40.69 183 ASP A C 1
ATOM 1467 O O . ASP A 1 183 ? 14.460 -42.355 21.386 1.00 40.69 183 ASP A O 1
ATOM 1471 N N . ALA A 1 184 ? 15.167 -40.256 20.989 1.00 32.69 184 ALA A N 1
ATOM 1472 C CA . ALA A 1 184 ? 14.706 -40.134 19.603 1.00 32.69 184 ALA A CA 1
ATOM 1473 C C . ALA A 1 184 ? 15.229 -38.820 18.993 1.00 32.69 184 ALA A C 1
ATOM 1475 O O . ALA A 1 184 ? 14.832 -37.725 19.391 1.00 32.69 184 ALA A O 1
ATOM 1476 N N . GLY A 1 185 ? 16.148 -38.948 18.033 1.00 33.28 185 GLY A N 1
ATOM 1477 C CA . GLY A 1 185 ? 16.877 -37.850 17.402 1.00 33.28 185 GLY A CA 1
ATOM 1478 C C . GLY A 1 185 ? 16.012 -36.827 16.657 1.00 33.28 185 GLY A C 1
ATOM 1479 O O . GLY A 1 185 ? 15.109 -37.171 15.894 1.00 33.28 185 GLY A O 1
ATOM 1480 N N . ALA A 1 186 ? 16.364 -35.554 16.837 1.00 32.56 186 ALA A N 1
ATOM 1481 C CA . ALA A 1 186 ? 15.926 -34.444 16.000 1.00 32.56 186 ALA A CA 1
ATOM 1482 C C . ALA A 1 186 ? 16.868 -34.292 14.785 1.00 32.56 186 ALA A C 1
ATOM 1484 O O . ALA A 1 186 ? 18.083 -34.439 14.945 1.00 32.56 186 ALA A O 1
ATOM 1485 N N . PRO A 1 187 ? 16.364 -33.966 13.579 1.00 37.03 187 PRO A N 1
ATOM 1486 C CA . PRO A 1 187 ? 17.219 -33.557 12.475 1.00 37.03 187 PRO A CA 1
ATOM 1487 C C . PRO A 1 187 ? 17.704 -32.125 12.729 1.00 37.03 187 PRO A C 1
ATOM 1489 O O . PRO A 1 187 ? 16.913 -31.231 13.035 1.00 37.03 187 PRO A O 1
ATOM 1492 N N . GLY A 1 188 ? 19.018 -31.925 12.630 1.00 32.69 188 GLY A N 1
ATOM 1493 C CA . GLY A 1 188 ? 19.663 -30.631 12.817 1.00 32.69 188 GLY A CA 1
ATOM 1494 C C . GLY A 1 188 ? 19.199 -29.603 11.785 1.00 32.69 188 GLY A C 1
ATOM 1495 O O . GLY A 1 188 ? 19.212 -29.859 10.582 1.00 32.69 188 GLY A O 1
ATOM 1496 N N . VAL A 1 189 ? 18.808 -28.429 12.273 1.00 35.19 189 VAL A N 1
ATOM 1497 C CA . VAL A 1 189 ? 18.703 -27.212 11.467 1.00 35.19 189 VAL A CA 1
ATOM 1498 C C . VAL A 1 189 ? 20.131 -26.685 11.300 1.00 35.19 189 VAL A C 1
ATOM 1500 O O . VAL A 1 189 ? 20.799 -26.501 12.318 1.00 35.19 189 VAL A O 1
ATOM 1503 N N . PRO A 1 190 ? 20.648 -26.476 10.077 1.00 36.59 190 PRO A N 1
ATOM 1504 C CA . PRO A 1 190 ? 21.955 -25.859 9.926 1.00 36.59 190 PRO A CA 1
ATOM 1505 C C . PRO A 1 190 ? 21.848 -24.384 10.327 1.00 36.59 190 PRO 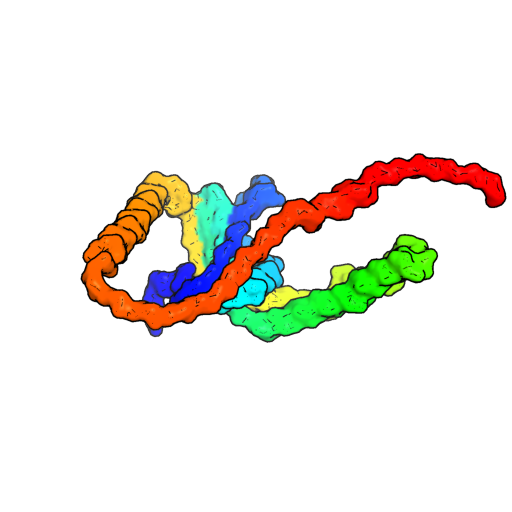A C 1
ATOM 1507 O O . PRO A 1 190 ? 20.984 -23.660 9.828 1.00 36.59 190 PRO A O 1
ATOM 1510 N N . GLU A 1 191 ? 22.724 -23.946 11.229 1.00 31.47 191 GLU A N 1
ATOM 1511 C CA . GLU A 1 191 ? 23.021 -22.528 11.413 1.00 31.47 191 GLU A CA 1
ATOM 1512 C C . GLU A 1 191 ? 23.555 -21.984 10.086 1.00 31.47 191 GLU A C 1
ATOM 1514 O O . GLU A 1 191 ? 24.608 -22.394 9.600 1.00 31.47 191 GLU A O 1
ATOM 1519 N N . VAL A 1 192 ? 22.793 -21.085 9.467 1.00 36.94 192 VAL A N 1
ATOM 1520 C CA . VAL A 1 192 ? 23.297 -20.255 8.376 1.00 36.94 192 VAL A CA 1
ATOM 1521 C C . VAL A 1 192 ? 23.897 -19.021 9.033 1.00 36.94 192 VAL A C 1
ATOM 1523 O O . VAL A 1 192 ? 23.175 -18.090 9.391 1.00 36.94 192 VAL A O 1
ATOM 1526 N N . GLU A 1 193 ? 25.216 -19.029 9.215 1.00 33.28 193 GLU A N 1
ATOM 1527 C CA . GLU A 1 193 ? 25.973 -17.801 9.438 1.00 33.28 193 GLU A CA 1
ATOM 1528 C C . GLU A 1 193 ? 25.814 -16.921 8.194 1.00 33.28 193 GLU A C 1
ATOM 1530 O O . GLU A 1 193 ? 26.246 -17.264 7.092 1.00 33.28 193 GLU A O 1
ATOM 1535 N N . VAL A 1 194 ? 25.139 -15.788 8.359 1.00 37.97 194 VAL A N 1
ATOM 1536 C CA . VAL A 1 194 ? 25.110 -14.735 7.346 1.00 37.97 194 VAL A CA 1
ATOM 1537 C C . VAL A 1 194 ? 26.432 -13.984 7.485 1.00 37.97 194 VAL A C 1
ATOM 1539 O O . VAL A 1 194 ? 26.595 -13.231 8.443 1.00 37.97 194 VAL A O 1
ATOM 1542 N N . SER A 1 195 ? 27.389 -14.220 6.579 1.00 40.19 195 SER A N 1
ATOM 1543 C CA . SER A 1 195 ? 28.621 -13.422 6.552 1.00 40.19 195 SER A CA 1
ATOM 1544 C C . SER A 1 195 ? 28.277 -11.970 6.211 1.00 40.19 195 SER A C 1
ATOM 1546 O O . SER A 1 195 ? 27.410 -11.693 5.374 1.00 40.19 195 SER A O 1
ATOM 1548 N N . GLU A 1 196 ? 28.951 -11.033 6.875 1.00 39.28 196 GLU A N 1
ATOM 1549 C CA . GLU A 1 196 ? 28.777 -9.587 6.699 1.00 39.28 196 GLU A CA 1
ATOM 1550 C C . GLU A 1 196 ? 29.234 -9.075 5.310 1.00 39.28 196 GLU A C 1
ATOM 1552 O O . GLU A 1 196 ? 29.188 -7.876 5.046 1.00 39.28 196 GLU A O 1
ATOM 1557 N N . ASP A 1 197 ? 29.590 -9.959 4.370 1.00 41.34 197 ASP A N 1
ATOM 1558 C CA . ASP A 1 197 ? 30.172 -9.600 3.068 1.00 41.34 197 ASP A CA 1
ATOM 1559 C C . ASP A 1 197 ? 29.145 -9.232 1.979 1.00 41.34 197 ASP A C 1
ATOM 1561 O O . ASP A 1 197 ? 29.518 -8.852 0.869 1.00 41.34 197 ASP A O 1
ATOM 1565 N N . VAL A 1 198 ? 27.836 -9.318 2.246 1.00 40.97 198 VAL A N 1
ATOM 1566 C CA . VAL A 1 198 ? 26.806 -9.000 1.228 1.00 40.97 198 VAL A CA 1
ATOM 1567 C C . VAL A 1 198 ? 26.453 -7.505 1.192 1.00 40.97 198 VAL A C 1
ATOM 1569 O O . VAL A 1 198 ? 25.866 -7.031 0.219 1.00 40.97 198 VAL A O 1
ATOM 1572 N N . LEU A 1 199 ? 26.848 -6.734 2.210 1.00 35.00 199 LEU A N 1
ATOM 1573 C CA . LEU A 1 199 ? 26.604 -5.287 2.261 1.00 35.00 199 LEU A CA 1
ATOM 1574 C C . LEU A 1 199 ? 27.769 -4.441 1.719 1.00 35.00 199 LEU A C 1
ATOM 1576 O O . LEU A 1 199 ? 27.544 -3.281 1.386 1.00 35.00 199 LEU A O 1
ATOM 1580 N N . ASP A 1 200 ? 28.963 -5.014 1.533 1.00 38.66 200 ASP A N 1
ATOM 1581 C CA . ASP A 1 200 ? 30.176 -4.251 1.181 1.00 38.66 200 ASP A CA 1
ATOM 1582 C C . ASP A 1 200 ? 30.489 -4.204 -0.336 1.00 38.66 200 ASP A C 1
ATOM 1584 O O . ASP A 1 200 ? 31.351 -3.457 -0.798 1.00 38.66 200 ASP A O 1
ATOM 1588 N N . LEU A 1 201 ? 29.740 -4.942 -1.169 1.00 39.81 201 LEU A N 1
ATOM 1589 C CA . LEU A 1 201 ? 29.936 -4.924 -2.631 1.00 39.81 201 LEU A CA 1
ATOM 1590 C C . LEU A 1 201 ? 29.319 -3.684 -3.311 1.00 39.81 201 LEU A C 1
ATOM 1592 O O . LEU A 1 201 ? 29.665 -3.359 -4.448 1.00 39.81 201 LEU A O 1
ATOM 1596 N N . ALA A 1 202 ? 28.398 -2.992 -2.633 1.00 36.47 202 ALA A N 1
ATOM 1597 C CA . ALA A 1 202 ? 27.767 -1.778 -3.151 1.00 36.47 202 ALA A CA 1
ATOM 1598 C C . ALA A 1 202 ? 28.649 -0.530 -2.962 1.00 36.47 202 ALA A C 1
ATOM 1600 O O . ALA A 1 202 ? 28.642 0.345 -3.828 1.00 36.47 202 ALA A O 1
ATOM 1601 N N . ASP A 1 203 ? 29.454 -0.481 -1.896 1.00 35.78 203 ASP A N 1
ATOM 1602 C CA . ASP A 1 203 ? 30.323 0.664 -1.592 1.00 35.78 203 ASP A CA 1
ATOM 1603 C C . ASP A 1 203 ? 31.679 0.599 -2.321 1.00 35.78 203 ASP A C 1
ATOM 1605 O O . ASP A 1 203 ? 32.231 1.638 -2.692 1.00 35.78 203 ASP A O 1
ATOM 1609 N N . GLN A 1 204 ? 32.190 -0.593 -2.659 1.00 38.09 204 GLN A N 1
ATOM 1610 C CA . GLN A 1 204 ? 33.465 -0.723 -3.388 1.00 38.09 204 GLN A CA 1
ATOM 1611 C C . GLN A 1 204 ? 33.402 -0.326 -4.878 1.00 38.09 204 GLN A C 1
ATOM 1613 O O . GLN A 1 204 ? 34.446 -0.121 -5.500 1.00 38.09 204 GLN A O 1
ATOM 1618 N N . LEU A 1 205 ? 32.212 -0.142 -5.463 1.00 41.69 205 LEU A N 1
ATOM 1619 C CA . LEU A 1 205 ? 32.058 0.338 -6.849 1.00 41.69 205 LEU A CA 1
ATOM 1620 C C . LEU A 1 205 ? 31.860 1.859 -6.963 1.00 41.69 205 LEU A C 1
ATOM 1622 O O . LEU A 1 205 ? 31.845 2.387 -8.074 1.00 41.69 205 LEU A O 1
ATOM 1626 N N . ALA A 1 206 ? 31.771 2.581 -5.842 1.00 41.38 206 ALA A N 1
ATOM 1627 C CA . ALA A 1 206 ? 31.639 4.040 -5.826 1.00 41.38 206 ALA A CA 1
ATOM 1628 C C . ALA A 1 206 ? 32.992 4.791 -5.802 1.00 41.38 206 ALA A C 1
ATOM 1630 O O . ALA A 1 206 ? 33.010 6.021 -5.814 1.00 41.38 206 ALA A O 1
ATOM 1631 N N . GLY A 1 207 ? 34.125 4.074 -5.769 1.00 39.91 207 GLY A N 1
ATOM 1632 C CA . GLY A 1 207 ? 35.441 4.642 -5.442 1.00 39.91 207 GLY A CA 1
ATOM 1633 C C . GLY A 1 207 ? 36.532 4.601 -6.519 1.00 39.91 207 GLY A C 1
ATOM 1634 O O . GLY A 1 207 ? 37.677 4.917 -6.196 1.00 39.91 207 GLY A O 1
ATOM 1635 N N . VAL A 1 208 ? 36.257 4.225 -7.774 1.00 36.47 208 VAL A N 1
ATOM 1636 C CA . VAL A 1 208 ? 37.314 4.207 -8.807 1.00 36.47 208 VAL A CA 1
ATOM 1637 C C . VAL A 1 208 ? 37.358 5.542 -9.548 1.00 36.47 208 VAL A C 1
ATOM 1639 O O . VAL A 1 208 ? 36.507 5.857 -10.377 1.00 36.47 208 VAL A O 1
ATOM 1642 N N . ALA A 1 209 ? 38.376 6.329 -9.203 1.00 36.03 209 ALA A N 1
ATOM 1643 C CA . ALA A 1 209 ? 38.716 7.596 -9.824 1.00 36.03 209 ALA A CA 1
ATOM 1644 C C . ALA A 1 209 ? 38.955 7.463 -11.338 1.00 36.03 209 ALA A C 1
ATOM 1646 O O . ALA A 1 209 ? 39.588 6.523 -11.820 1.00 36.03 209 ALA A O 1
ATOM 1647 N N . VAL A 1 210 ? 38.471 8.471 -12.060 1.00 45.88 210 VAL A N 1
ATOM 1648 C CA . VAL A 1 210 ? 38.712 8.722 -13.481 1.00 45.88 210 VAL A CA 1
ATOM 1649 C C . VAL A 1 210 ? 40.219 8.869 -13.716 1.00 45.88 210 VAL A C 1
ATOM 1651 O O . VAL A 1 210 ? 40.823 9.835 -13.255 1.00 45.88 210 VAL A O 1
ATOM 1654 N N . ALA A 1 211 ? 40.823 7.925 -14.437 1.00 35.28 211 ALA A N 1
ATOM 1655 C CA . ALA A 1 211 ? 42.137 8.106 -15.043 1.00 35.28 211 ALA A CA 1
ATOM 1656 C C . ALA A 1 211 ? 41.939 8.420 -16.531 1.00 35.28 211 ALA A C 1
ATOM 1658 O O . ALA A 1 211 ? 41.381 7.615 -17.277 1.00 35.28 211 ALA A O 1
ATOM 1659 N N . GLU A 1 212 ? 42.362 9.618 -16.934 1.00 40.44 212 GLU A N 1
ATOM 1660 C CA . GLU A 1 212 ? 42.392 10.081 -18.320 1.00 40.44 212 GLU A CA 1
ATOM 1661 C C . GLU A 1 212 ? 43.201 9.117 -19.205 1.00 40.44 212 GLU A C 1
ATOM 1663 O O . GLU A 1 212 ? 44.324 8.739 -18.864 1.00 40.44 212 GLU A O 1
ATOM 1668 N N . LEU A 1 213 ? 42.653 8.755 -20.368 1.00 36.81 213 LEU A N 1
ATOM 1669 C CA . LEU A 1 213 ? 43.410 8.113 -21.445 1.00 36.81 213 LEU A CA 1
ATOM 1670 C C . LEU A 1 213 ? 43.688 9.136 -22.562 1.00 36.81 213 LEU A C 1
ATOM 1672 O O . LEU A 1 213 ? 42.814 9.950 -22.869 1.00 36.81 213 LEU A O 1
ATOM 1676 N N . PRO A 1 214 ? 44.897 9.122 -23.158 1.00 32.72 214 PRO A N 1
ATOM 1677 C CA . PRO A 1 214 ? 45.348 10.137 -24.105 1.00 32.72 214 PRO A CA 1
ATOM 1678 C C . PRO A 1 214 ? 44.683 9.974 -25.483 1.00 32.72 214 PRO A C 1
ATOM 1680 O O . PRO A 1 214 ? 44.209 8.884 -25.813 1.00 32.72 214 PRO A O 1
ATOM 1683 N N . PRO A 1 215 ? 44.665 11.037 -26.308 1.00 42.34 215 PRO A N 1
ATOM 1684 C CA . PRO A 1 215 ? 43.906 11.051 -27.552 1.00 42.34 215 PRO A CA 1
ATOM 1685 C C . PRO A 1 215 ? 44.545 10.173 -28.638 1.00 42.34 215 PRO A C 1
ATOM 1687 O O . PRO A 1 215 ? 45.766 10.191 -28.820 1.00 42.34 215 PRO A O 1
ATOM 1690 N N . GLN A 1 216 ? 43.694 9.481 -29.402 1.00 41.28 216 GLN A N 1
ATOM 1691 C CA . GLN A 1 216 ? 43.951 9.060 -30.783 1.00 41.28 216 GLN A CA 1
ATOM 1692 C C . GLN A 1 216 ? 42.780 9.477 -31.665 1.00 41.28 216 GLN A C 1
ATOM 1694 O O . GLN A 1 216 ? 41.625 9.293 -31.218 1.00 41.28 216 GLN A O 1
#

Radius of gyration: 26.14 Å; Cα contacts (8 Å, |Δi|>4): 192; chains: 1; bounding box: 68×66×68 Å

Secondary structure (DSSP, 8-state):
---TTTTSS-SS--EEEEE-GGGGSTT--S-----GGGHHHHHHHHHHTT-SEEEEEEEETTTEEEEEEEEP-HHHHHHHHHHHHHHIIIIIHHHHHHHHHS---HHHHHHHHPPPSS-TTHHHHHHHHHHHHHHS-EEEE-HHHHH-HHHHHHHHHHHHHHHHHHHHHHHHHHTS--S-----PPPPPP-----GGGSSTTTTTS----------

pLDDT: mean 75.55, std 23.4, range [31.47, 98.06]

InterPro domains:
  IPR011335 Restriction endonuclease type II-like [SSF52980] (13-99)
  IPR011604 PD-(D/E)XK endonuclease-like domain superfamily [G3DSA:3.90.320.10] (4-101)
  IPR051703 NF-kappa-B Signaling Regulator [PTHR46609] (11-133)